Protein AF-G8BP93-F1 (afdb_monomer_lite)

Radius of gyration: 23.7 Å; chains: 1; bounding box: 58×31×72 Å

Secondary structure (DSSP, 8-state):
----------SEEEEE-----S-TT-----TT--SSS----SSS-SEEEEEHHHHHSTHHHHHHHHHHHHHHTTTHHHHHHHHHHHHHTT---SHHHHHHHHHHHHIIIIIHHHHHHHHHHHHHHHHHHHHHHHHHHHHHHHHT-HHHHHHHHHH-TTHHHHHHHHHHHHHHHHHHHHHHHHHHHHHHHHHHHHHHHHHHHHS-TT--HHHHHHHHHHTT-

Structure (mmCIF, N/CA/C/O backbone):
data_AF-G8BP93-F1
#
_entry.id   AF-G8BP93-F1
#
loop_
_atom_site.group_PDB
_atom_site.id
_atom_site.type_symbol
_atom_site.label_atom_id
_atom_site.label_alt_id
_atom_site.label_comp_id
_atom_site.label_asym_id
_atom_site.label_entity_id
_atom_site.label_seq_id
_atom_site.pdbx_PDB_ins_code
_atom_site.Cartn_x
_atom_site.Cartn_y
_atom_site.Cartn_z
_atom_site.occupancy
_atom_site.B_iso_or_equiv
_atom_site.auth_seq_id
_atom_site.auth_comp_id
_atom_site.auth_asym_id
_atom_site.auth_atom_id
_atom_site.pdbx_PDB_model_num
ATOM 1 N N . MET A 1 1 ? -30.038 -18.150 -10.128 1.00 33.00 1 MET A N 1
ATOM 2 C CA . MET A 1 1 ? -30.126 -17.453 -8.830 1.00 33.00 1 MET A CA 1
ATOM 3 C C . MET A 1 1 ? -29.340 -18.301 -7.847 1.00 33.00 1 MET A C 1
ATOM 5 O O . MET A 1 1 ? -29.822 -19.355 -7.465 1.00 33.00 1 MET A O 1
ATOM 9 N N . ALA A 1 2 ? -28.081 -17.949 -7.597 1.00 27.05 2 ALA A N 1
ATOM 10 C CA . ALA A 1 2 ? -27.227 -18.649 -6.645 1.00 27.05 2 ALA A CA 1
ATOM 11 C C . ALA A 1 2 ? -26.822 -17.622 -5.590 1.00 27.05 2 ALA A C 1
ATOM 13 O O . ALA A 1 2 ? -26.153 -16.636 -5.895 1.00 27.05 2 ALA A O 1
ATOM 14 N N . GLU A 1 3 ? -27.348 -17.812 -4.387 1.00 31.84 3 GLU A N 1
ATOM 15 C CA . GLU A 1 3 ? -27.052 -17.014 -3.208 1.00 31.84 3 GLU A CA 1
ATOM 16 C C . GLU A 1 3 ? -25.632 -17.348 -2.748 1.00 31.84 3 GLU A C 1
ATOM 18 O O . GLU A 1 3 ? -25.365 -18.441 -2.249 1.00 31.84 3 GLU A O 1
ATOM 23 N N . ASN A 1 4 ? -24.703 -16.410 -2.930 1.00 28.33 4 ASN A N 1
ATOM 24 C CA . ASN A 1 4 ? -23.391 -16.500 -2.306 1.00 28.33 4 ASN A CA 1
ATOM 25 C C . ASN A 1 4 ? -23.536 -16.146 -0.824 1.00 28.33 4 ASN A C 1
ATOM 27 O O . ASN A 1 4 ? -23.639 -14.976 -0.453 1.00 28.33 4 ASN A O 1
ATOM 31 N N . LYS A 1 5 ? -23.539 -17.185 0.017 1.00 29.28 5 LYS A N 1
ATOM 32 C CA . LYS A 1 5 ? -23.239 -17.075 1.445 1.00 29.28 5 LYS A CA 1
ATOM 33 C C . LYS A 1 5 ? -21.867 -16.423 1.601 1.00 29.28 5 LYS A C 1
ATOM 35 O O . LYS A 1 5 ? -20.861 -16.956 1.144 1.00 29.28 5 LYS A O 1
ATOM 40 N N . ILE A 1 6 ? -21.849 -15.267 2.249 1.00 31.84 6 ILE A N 1
ATOM 41 C CA . ILE A 1 6 ? -20.632 -14.617 2.724 1.00 31.84 6 ILE A CA 1
ATOM 42 C C . ILE A 1 6 ? -20.124 -15.475 3.888 1.00 31.84 6 ILE A C 1
ATOM 44 O O . ILE A 1 6 ? -20.692 -15.440 4.976 1.00 31.84 6 ILE A O 1
ATOM 48 N N . GLU A 1 7 ? -19.107 -16.302 3.640 1.00 30.50 7 GLU A N 1
ATOM 49 C CA . GLU A 1 7 ? -18.384 -17.000 4.704 1.00 30.50 7 GLU A CA 1
ATOM 50 C C . GLU A 1 7 ? -17.553 -15.990 5.501 1.00 30.50 7 GLU A C 1
ATOM 52 O O . GLU A 1 7 ? -16.526 -15.466 5.069 1.00 30.50 7 GLU A O 1
ATOM 57 N N . GLU A 1 8 ? -18.052 -15.715 6.696 1.00 39.75 8 GLU A N 1
ATOM 58 C CA . GLU A 1 8 ? -17.470 -14.897 7.746 1.00 39.75 8 GLU A CA 1
ATOM 59 C C . GLU A 1 8 ? -16.292 -15.649 8.404 1.00 39.75 8 GLU A C 1
ATOM 61 O O . GLU A 1 8 ? -16.417 -16.163 9.506 1.00 39.75 8 GLU A O 1
ATOM 66 N N . SER A 1 9 ? -15.154 -15.814 7.713 1.00 40.44 9 SER A N 1
ATOM 67 C CA . SER A 1 9 ? -13.955 -16.442 8.307 1.00 40.44 9 SER A CA 1
ATOM 68 C C . SER A 1 9 ? -12.696 -16.292 7.441 1.00 40.44 9 SER A C 1
ATOM 70 O O . SER A 1 9 ? -12.235 -17.241 6.814 1.00 40.44 9 SER A O 1
ATOM 72 N N . LYS A 1 10 ? -12.089 -15.102 7.428 1.00 54.44 10 LYS A N 1
ATOM 73 C CA . LYS A 1 10 ? -10.622 -14.972 7.346 1.00 54.44 10 LYS A CA 1
ATOM 74 C C . LYS A 1 10 ? -10.206 -13.778 8.199 1.00 54.44 10 LYS A C 1
ATOM 76 O O . LYS A 1 10 ? -10.170 -12.645 7.730 1.00 54.44 10 LYS A O 1
ATOM 81 N N . ASN A 1 11 ? -9.922 -14.040 9.474 1.00 76.38 11 ASN A N 1
ATOM 82 C CA . ASN A 1 11 ? -9.358 -13.053 10.409 1.00 76.38 11 ASN A CA 1
ATOM 83 C C . ASN A 1 11 ? -7.891 -12.713 10.104 1.00 76.38 11 ASN A C 1
ATOM 85 O O . ASN A 1 11 ? -7.275 -11.918 10.817 1.00 76.38 11 ASN A O 1
ATOM 89 N N . GLU A 1 12 ? -7.335 -13.321 9.057 1.00 87.56 12 GLU A N 1
ATOM 90 C CA . GLU A 1 12 ? -5.945 -13.186 8.675 1.00 87.56 12 GLU A CA 1
ATOM 91 C C . GLU A 1 12 ? -5.807 -13.078 7.153 1.00 87.56 12 GLU A C 1
ATOM 93 O O . GLU A 1 12 ? -6.559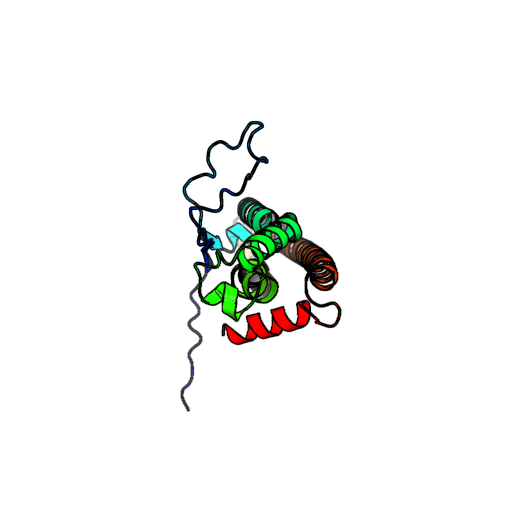 -13.703 6.399 1.00 87.56 12 GLU A O 1
ATOM 98 N N . MET A 1 13 ? -4.835 -12.291 6.697 1.00 88.19 13 MET A N 1
ATOM 99 C CA . MET A 1 13 ? -4.477 -12.158 5.284 1.00 88.19 13 MET A CA 1
ATOM 100 C C . MET A 1 13 ? -2.970 -12.305 5.127 1.00 88.19 13 MET A C 1
ATOM 102 O O . MET A 1 13 ? -2.221 -11.471 5.621 1.00 88.19 13 MET A O 1
ATOM 106 N N . THR A 1 14 ? -2.508 -13.329 4.417 1.00 86.31 14 THR A N 1
ATOM 107 C CA . THR A 1 14 ? -1.081 -13.483 4.112 1.00 86.31 14 THR A CA 1
ATOM 108 C C . THR A 1 14 ? -0.741 -12.772 2.813 1.00 86.31 14 THR A C 1
ATOM 110 O O . THR A 1 14 ? -1.354 -13.019 1.777 1.00 86.31 14 THR A O 1
ATOM 113 N N . LEU A 1 15 ? 0.243 -11.885 2.886 1.00 81.44 15 LEU A N 1
ATOM 114 C CA . LEU A 1 15 ? 0.851 -11.213 1.750 1.00 81.44 15 LEU A CA 1
ATOM 115 C C . LEU A 1 15 ? 2.188 -11.870 1.446 1.00 81.44 15 LEU A C 1
ATOM 117 O O . LEU A 1 15 ? 2.985 -12.051 2.361 1.00 81.44 15 LEU A O 1
ATOM 121 N N . ASP A 1 16 ? 2.437 -12.181 0.177 1.00 73.38 16 ASP A N 1
ATOM 122 C CA . ASP A 1 16 ? 3.706 -12.741 -0.284 1.00 73.38 16 ASP A CA 1
ATOM 123 C C . ASP A 1 16 ? 4.509 -11.700 -1.075 1.00 73.38 16 ASP A C 1
ATOM 125 O O . ASP A 1 16 ? 4.043 -11.103 -2.048 1.00 73.38 16 ASP A O 1
ATOM 129 N N . LEU A 1 17 ? 5.744 -11.508 -0.638 1.00 62.69 17 LEU A N 1
ATOM 130 C CA . LEU A 1 17 ? 6.836 -10.856 -1.327 1.00 62.69 17 LEU A CA 1
ATOM 131 C C . LEU A 1 17 ? 7.455 -11.848 -2.307 1.00 62.69 17 LEU A C 1
ATOM 133 O O . LEU A 1 17 ? 8.603 -12.271 -2.144 1.00 62.69 17 LEU A O 1
ATOM 137 N N . SER A 1 18 ? 6.727 -12.168 -3.374 1.00 53.50 18 SER A N 1
ATOM 138 C CA . SER A 1 18 ? 7.314 -12.886 -4.504 1.00 53.50 18 SER A CA 1
ATOM 139 C C . SER A 1 18 ? 8.238 -11.953 -5.302 1.00 53.50 18 SER A C 1
ATOM 141 O O . SER A 1 18 ? 8.023 -11.650 -6.474 1.00 53.50 18 SER A O 1
ATOM 143 N N . TRP A 1 19 ? 9.316 -11.481 -4.671 1.00 53.94 19 TRP A N 1
ATOM 144 C CA . TRP A 1 19 ? 10.471 -10.959 -5.385 1.00 53.94 19 TRP A CA 1
ATOM 145 C C . TRP A 1 19 ? 11.087 -12.139 -6.125 1.00 53.94 19 TRP A C 1
ATOM 147 O O . TRP A 1 19 ? 11.975 -12.823 -5.616 1.00 53.94 19 TRP A O 1
ATOM 157 N N . LYS A 1 20 ? 10.627 -12.412 -7.345 1.00 48.03 20 LYS A N 1
ATOM 158 C CA . LYS A 1 20 ? 11.455 -13.200 -8.248 1.00 48.03 20 LYS A CA 1
ATOM 159 C C . LYS A 1 20 ? 12.711 -12.368 -8.476 1.00 48.03 20 LYS A C 1
ATOM 161 O O . LYS A 1 20 ? 12.644 -11.281 -9.042 1.00 48.03 20 LYS A O 1
ATOM 166 N N . GLN A 1 21 ? 13.855 -12.840 -7.988 1.00 45.94 21 GLN A N 1
ATOM 167 C CA . GLN A 1 21 ? 15.141 -12.327 -8.440 1.00 45.94 21 GLN A CA 1
ATOM 168 C C . GLN A 1 21 ? 15.208 -12.632 -9.940 1.00 45.94 21 GLN A C 1
ATOM 170 O O . GLN A 1 21 ? 15.387 -13.775 -10.348 1.00 45.94 21 GLN A O 1
ATOM 175 N N . ILE A 1 22 ? 14.905 -11.619 -10.751 1.00 46.84 22 ILE A N 1
ATOM 176 C CA . ILE A 1 22 ? 14.532 -11.794 -12.160 1.00 46.84 22 ILE A CA 1
ATOM 177 C C . ILE A 1 22 ? 15.742 -12.056 -13.072 1.00 46.84 22 ILE A C 1
ATOM 179 O O . ILE A 1 22 ? 15.572 -12.503 -14.202 1.00 46.84 22 ILE A O 1
ATOM 183 N N . ASP A 1 23 ? 16.965 -11.901 -12.570 1.00 43.16 23 ASP A N 1
ATOM 184 C CA . ASP A 1 23 ? 18.151 -12.454 -13.219 1.00 43.16 23 ASP A CA 1
ATOM 185 C C . ASP A 1 23 ? 19.224 -12.742 -12.155 1.00 43.16 23 ASP A C 1
ATOM 187 O O . ASP A 1 23 ? 19.655 -11.809 -11.471 1.00 43.16 23 ASP A O 1
ATOM 191 N N . PRO A 1 24 ? 19.682 -13.995 -11.983 1.00 45.59 24 PRO A N 1
ATOM 192 C CA . PRO A 1 24 ? 20.799 -14.303 -11.089 1.00 45.59 24 PRO A CA 1
ATOM 193 C C . PRO A 1 24 ? 22.110 -13.606 -11.503 1.00 45.59 24 PRO A C 1
ATOM 195 O O . PRO A 1 24 ? 23.023 -13.506 -10.687 1.00 45.59 24 PRO A O 1
ATOM 198 N N . ASN A 1 25 ? 22.205 -13.084 -12.733 1.00 40.22 25 ASN A N 1
ATOM 199 C CA . ASN A 1 25 ? 23.349 -12.305 -13.217 1.00 40.22 25 ASN A CA 1
ATOM 200 C C . ASN A 1 25 ? 23.224 -10.795 -12.954 1.00 40.22 25 ASN A C 1
ATOM 202 O O . ASN A 1 25 ? 24.202 -10.062 -13.124 1.00 40.22 25 ASN A O 1
ATOM 206 N N . LEU A 1 26 ? 22.053 -10.308 -12.528 1.00 43.00 26 LEU A N 1
ATOM 207 C CA . LEU A 1 26 ? 21.898 -8.938 -12.047 1.00 43.00 26 LEU A CA 1
ATOM 208 C C . LEU A 1 26 ? 22.282 -8.898 -10.567 1.00 43.00 26 LEU A C 1
ATOM 210 O O . LEU A 1 26 ? 21.460 -9.088 -9.670 1.00 43.00 26 LEU A O 1
ATOM 214 N N . ILE A 1 27 ? 23.568 -8.649 -10.315 1.00 44.47 27 ILE A N 1
ATOM 215 C CA . ILE A 1 27 ? 24.064 -8.329 -8.976 1.00 44.47 27 ILE A CA 1
ATOM 216 C C . ILE A 1 27 ? 23.587 -6.915 -8.644 1.00 44.47 27 ILE A C 1
ATOM 218 O O . ILE A 1 27 ? 24.221 -5.919 -9.002 1.00 44.47 27 ILE A O 1
ATOM 222 N N . PHE A 1 28 ? 22.450 -6.823 -7.964 1.00 49.22 28 PHE A N 1
ATOM 223 C CA . PHE A 1 28 ? 22.014 -5.576 -7.355 1.00 49.22 28 PHE A CA 1
ATOM 224 C C . PHE A 1 28 ? 22.973 -5.260 -6.205 1.00 49.22 28 PHE A C 1
ATOM 226 O O . PHE A 1 28 ? 23.045 -5.993 -5.220 1.00 49.22 28 PHE A O 1
ATOM 233 N N . ARG A 1 29 ? 23.766 -4.192 -6.352 1.00 40.50 29 ARG A N 1
ATOM 234 C CA . ARG A 1 29 ? 24.573 -3.646 -5.255 1.00 40.50 29 ARG A CA 1
ATOM 235 C C . ARG A 1 29 ? 23.642 -2.969 -4.252 1.00 40.50 29 ARG A C 1
ATOM 237 O O . ARG A 1 29 ? 23.499 -1.749 -4.264 1.00 40.50 29 ARG A O 1
ATOM 244 N N . ASP A 1 30 ? 23.009 -3.760 -3.398 1.00 44.91 30 ASP A N 1
ATOM 245 C CA . ASP A 1 30 ? 22.301 -3.265 -2.219 1.00 44.91 30 ASP A CA 1
ATOM 246 C C . ASP A 1 30 ? 23.345 -2.864 -1.158 1.00 44.91 30 ASP A C 1
ATOM 248 O O . ASP A 1 30 ? 23.537 -3.534 -0.149 1.00 44.91 30 ASP A O 1
ATOM 252 N N . ASN A 1 31 ? 24.063 -1.760 -1.387 1.00 38.53 31 ASN A N 1
ATOM 253 C CA . ASN A 1 31 ? 25.119 -1.253 -0.494 1.00 38.53 31 ASN A CA 1
ATOM 254 C C . ASN A 1 31 ? 24.578 -0.614 0.808 1.00 38.53 31 ASN A C 1
ATOM 256 O O . ASN A 1 31 ? 25.257 0.200 1.428 1.00 38.53 31 ASN A O 1
ATOM 260 N N . TYR A 1 32 ? 23.349 -0.930 1.222 1.00 44.34 32 TYR A N 1
ATOM 261 C CA . TYR A 1 32 ? 22.679 -0.235 2.328 1.00 44.34 32 TYR A CA 1
ATOM 262 C C . TYR A 1 32 ? 22.705 -0.994 3.668 1.00 44.34 32 TYR A C 1
ATOM 264 O O . TYR A 1 32 ? 22.294 -0.442 4.683 1.00 44.34 32 TYR A O 1
ATOM 272 N N . TYR A 1 33 ? 23.229 -2.226 3.707 1.00 43.22 33 TYR A N 1
ATOM 273 C CA . TYR A 1 33 ? 23.278 -3.057 4.925 1.00 43.22 33 TYR A CA 1
ATOM 274 C C . TYR A 1 33 ? 24.667 -3.183 5.577 1.00 43.22 33 TYR A C 1
ATOM 276 O O . TYR A 1 33 ? 24.850 -4.013 6.463 1.00 43.22 33 TYR A O 1
ATOM 284 N N . GLU A 1 34 ? 25.660 -2.378 5.190 1.00 34.94 34 GLU A N 1
ATOM 285 C CA . GLU A 1 34 ? 27.022 -2.535 5.733 1.00 34.94 34 GLU A CA 1
ATOM 286 C C . GLU A 1 34 ? 27.263 -1.908 7.115 1.00 34.94 34 GLU A C 1
ATOM 288 O O . GLU A 1 34 ? 28.341 -2.087 7.671 1.00 34.94 34 GLU A O 1
ATOM 293 N N . ASN A 1 35 ? 26.274 -1.256 7.737 1.00 32.88 35 ASN A N 1
ATOM 294 C CA . ASN A 1 35 ? 26.453 -0.650 9.059 1.00 32.88 35 ASN A CA 1
ATOM 295 C C . ASN A 1 35 ? 25.389 -1.119 10.064 1.00 32.88 35 ASN A C 1
ATOM 297 O O . ASN A 1 35 ? 24.296 -0.574 10.109 1.00 32.88 35 ASN A O 1
ATOM 301 N N . ASN A 1 36 ? 25.791 -2.124 10.852 1.00 42.53 36 ASN A N 1
ATOM 302 C CA . ASN A 1 36 ? 25.410 -2.483 12.228 1.00 42.53 36 ASN A CA 1
ATOM 303 C C . ASN A 1 36 ? 23.912 -2.574 12.622 1.00 42.53 36 ASN A C 1
ATOM 305 O O . ASN A 1 36 ? 23.141 -1.633 12.500 1.00 42.53 36 ASN A O 1
ATOM 309 N N . ASP A 1 37 ? 23.578 -3.735 13.207 1.00 32.62 37 ASP A N 1
ATOM 310 C CA . ASP A 1 37 ? 22.366 -4.115 13.969 1.00 32.62 37 ASP A CA 1
ATOM 311 C C . ASP A 1 37 ? 21.183 -4.797 13.260 1.00 32.62 37 ASP A C 1
ATOM 313 O O . ASP A 1 37 ? 20.208 -5.155 13.918 1.00 32.62 37 ASP A O 1
ATOM 317 N N . ILE A 1 38 ? 21.285 -5.143 11.973 1.00 35.31 38 ILE A N 1
ATOM 318 C CA . ILE A 1 38 ? 20.306 -6.036 11.321 1.00 35.31 38 ILE A CA 1
ATOM 319 C C . ILE A 1 38 ? 21.040 -7.116 10.518 1.00 35.31 38 ILE A C 1
ATOM 321 O O . ILE A 1 38 ? 21.151 -7.051 9.297 1.00 35.31 38 ILE A O 1
ATOM 325 N N . LYS A 1 39 ? 21.583 -8.120 11.215 1.00 33.19 39 LYS A N 1
ATOM 326 C CA . LYS A 1 39 ? 22.255 -9.278 10.594 1.00 33.19 39 LYS A CA 1
ATOM 327 C C . LYS A 1 39 ? 21.326 -10.448 10.249 1.00 33.19 39 LYS A C 1
ATOM 329 O O . LYS A 1 39 ? 21.831 -11.485 9.842 1.00 33.19 39 LYS A O 1
ATOM 334 N N . ASP A 1 40 ? 20.005 -10.285 10.346 1.00 34.78 40 ASP A N 1
ATOM 335 C CA . ASP A 1 40 ? 19.075 -11.420 10.218 1.00 34.78 40 ASP A CA 1
ATOM 336 C C . ASP A 1 40 ? 17.793 -11.123 9.412 1.00 34.78 40 ASP A C 1
ATOM 338 O O . ASP A 1 40 ? 16.706 -11.593 9.727 1.00 34.78 40 ASP A O 1
ATOM 342 N N . ILE A 1 41 ? 17.898 -10.338 8.331 1.00 40.50 41 ILE A N 1
ATOM 343 C CA . ILE A 1 41 ? 16.820 -10.217 7.319 1.00 40.50 41 ILE A CA 1
ATOM 344 C C . ILE A 1 41 ? 17.338 -10.662 5.940 1.00 40.50 41 ILE A C 1
ATOM 346 O O . ILE A 1 41 ? 17.040 -10.073 4.905 1.00 40.50 41 ILE A O 1
ATOM 350 N N . SER A 1 42 ? 18.166 -11.706 5.915 1.00 38.34 42 SER A N 1
ATOM 351 C CA . SER A 1 42 ? 18.669 -12.329 4.681 1.00 38.34 42 SER A CA 1
ATOM 352 C C . SER A 1 42 ? 18.015 -13.684 4.370 1.00 38.34 42 SER A C 1
ATOM 354 O O . SER A 1 42 ? 18.424 -14.334 3.413 1.00 38.34 42 SER A O 1
ATOM 356 N N . GLY A 1 43 ? 16.988 -14.106 5.125 1.00 38.44 43 GLY A N 1
ATOM 357 C CA . GLY A 1 43 ? 16.482 -15.485 5.059 1.00 38.44 43 GLY A CA 1
ATOM 358 C C . GLY A 1 43 ? 14.975 -15.701 4.888 1.00 38.44 43 GLY A C 1
ATOM 359 O O . GLY A 1 43 ? 14.595 -16.422 3.974 1.00 38.44 43 GLY A O 1
ATOM 360 N N . HIS A 1 44 ? 14.101 -15.175 5.761 1.00 38.56 44 HIS A N 1
ATOM 361 C CA . HIS A 1 44 ? 12.877 -15.951 6.055 1.00 38.56 44 HIS A CA 1
ATOM 362 C C . HIS A 1 44 ? 11.544 -15.238 6.317 1.00 38.56 44 HIS A C 1
ATOM 364 O O . HIS A 1 44 ? 10.626 -15.893 6.792 1.00 38.56 44 HIS A O 1
ATOM 370 N N . GLU A 1 45 ? 11.334 -13.986 5.913 1.00 48.09 45 GLU A N 1
ATOM 371 C CA . GLU A 1 45 ? 9.958 -13.452 5.867 1.00 48.09 45 GLU A CA 1
ATOM 372 C C . GLU A 1 45 ? 9.663 -12.801 4.516 1.00 48.09 45 GLU A C 1
ATOM 374 O O . GLU A 1 45 ? 9.418 -11.605 4.391 1.00 48.09 45 GLU A O 1
ATOM 379 N N . GLN A 1 46 ? 9.655 -13.637 3.471 1.00 67.12 46 GLN A N 1
ATOM 380 C CA . GLN A 1 46 ? 8.998 -13.294 2.207 1.00 67.12 46 GLN A CA 1
ATOM 381 C C . GLN A 1 46 ? 7.478 -13.183 2.381 1.00 67.12 46 GLN A C 1
ATOM 383 O O . GLN A 1 46 ? 6.793 -12.851 1.434 1.00 67.12 46 GLN A O 1
ATOM 388 N N . GLN A 1 47 ? 6.915 -13.448 3.561 1.00 75.56 47 GLN A N 1
ATOM 389 C CA . GLN A 1 47 ? 5.476 -13.419 3.771 1.00 75.56 47 GLN A CA 1
ATOM 390 C C . GLN A 1 47 ? 5.118 -12.675 5.057 1.00 75.56 47 GLN A C 1
ATOM 392 O O . GLN A 1 47 ? 5.716 -12.901 6.105 1.00 75.56 47 GLN A O 1
ATOM 397 N N . LEU A 1 48 ? 4.114 -11.801 4.978 1.00 84.81 48 LEU A N 1
ATOM 398 C CA . LEU A 1 48 ? 3.514 -11.131 6.126 1.00 84.81 48 LEU A CA 1
ATOM 399 C C . LEU A 1 48 ? 2.066 -11.590 6.272 1.00 84.81 48 LEU A C 1
ATOM 401 O O . LEU A 1 48 ? 1.216 -11.231 5.463 1.00 84.81 48 LEU A O 1
ATOM 405 N N . THR A 1 49 ? 1.758 -12.307 7.349 1.00 90.25 49 THR A N 1
ATOM 406 C CA . THR A 1 49 ? 0.365 -12.528 7.757 1.00 90.25 49 THR A CA 1
ATOM 407 C C . THR A 1 49 ? -0.146 -11.312 8.517 1.00 90.25 49 THR A C 1
ATOM 409 O O . THR A 1 49 ? 0.420 -10.919 9.532 1.00 90.25 49 THR A O 1
ATOM 412 N N . LEU A 1 50 ? -1.200 -10.683 8.024 1.00 90.88 50 LEU A N 1
ATOM 413 C CA . LEU A 1 50 ? -1.887 -9.568 8.653 1.00 90.88 50 LEU A CA 1
ATOM 414 C C . LEU A 1 50 ? -3.003 -10.092 9.539 1.00 90.88 50 LEU A C 1
ATOM 416 O O . LEU A 1 50 ? -3.754 -10.968 9.132 1.00 90.88 50 LEU A O 1
ATOM 420 N N . THR A 1 51 ? -3.117 -9.518 10.729 1.00 94.62 51 THR A N 1
ATOM 421 C CA . THR A 1 51 ? -4.179 -9.788 11.702 1.00 94.62 51 THR A CA 1
ATOM 422 C C . THR A 1 51 ? -4.588 -8.466 12.342 1.00 94.62 51 THR A C 1
ATOM 424 O O . THR A 1 51 ? -3.832 -7.490 12.285 1.00 94.62 51 THR A O 1
ATOM 427 N N . ARG A 1 52 ? -5.747 -8.411 13.009 1.00 94.94 52 ARG A N 1
ATOM 428 C CA . ARG A 1 52 ? -6.152 -7.213 13.767 1.00 94.94 52 ARG A CA 1
ATOM 429 C C . ARG A 1 52 ? -5.081 -6.771 14.766 1.00 94.94 52 ARG A C 1
ATOM 431 O O . ARG A 1 52 ? -4.761 -5.587 14.835 1.00 94.94 52 ARG A O 1
ATOM 438 N N . ALA A 1 53 ? -4.486 -7.719 15.491 1.00 93.81 53 ALA A N 1
ATOM 439 C CA . ALA A 1 53 ? -3.431 -7.435 16.464 1.00 93.81 53 ALA A CA 1
ATOM 440 C C . ALA A 1 53 ? -2.223 -6.736 15.817 1.00 93.81 53 ALA A C 1
ATOM 442 O O . ALA A 1 53 ? -1.651 -5.816 16.399 1.00 93.81 53 ALA A O 1
ATOM 443 N N . ARG A 1 54 ? -1.878 -7.113 14.578 1.00 93.38 54 ARG A N 1
ATOM 444 C CA . ARG A 1 54 ? -0.816 -6.465 13.792 1.00 93.38 54 ARG A CA 1
ATOM 445 C C . ARG A 1 54 ? -1.219 -5.098 13.234 1.00 93.38 54 ARG A C 1
ATOM 447 O O . ARG A 1 54 ? -0.339 -4.314 12.914 1.00 93.38 54 ARG A O 1
ATOM 454 N N . CYS A 1 55 ? -2.507 -4.778 13.135 1.00 95.56 55 CYS A N 1
ATOM 455 C CA . CYS A 1 55 ? -2.953 -3.418 12.826 1.00 95.56 55 CYS A CA 1
ATOM 456 C C . CYS A 1 55 ? -2.886 -2.508 14.061 1.00 95.56 55 CYS A C 1
ATOM 458 O O . CYS A 1 55 ? -2.457 -1.363 13.944 1.00 95.56 55 CYS A O 1
ATOM 460 N N . VAL A 1 56 ? -3.263 -3.023 15.241 1.00 95.56 56 VAL A N 1
ATOM 461 C CA . VAL A 1 56 ? -3.182 -2.293 16.523 1.00 95.56 56 VAL A CA 1
ATOM 462 C C . VAL A 1 56 ? -1.727 -2.043 16.928 1.00 95.56 56 VAL A C 1
ATOM 464 O O . VAL A 1 56 ? -1.382 -0.931 17.320 1.00 95.56 56 VAL A O 1
ATOM 467 N N . ASN A 1 57 ? -0.854 -3.044 16.770 1.00 95.12 57 ASN A N 1
ATOM 468 C CA . ASN A 1 57 ? 0.595 -2.896 16.899 1.00 95.12 57 ASN A CA 1
ATOM 469 C C . ASN A 1 57 ? 1.274 -3.068 15.526 1.00 95.12 57 ASN A C 1
ATOM 471 O O . ASN A 1 57 ? 1.686 -4.177 15.169 1.00 95.12 57 ASN A O 1
ATOM 475 N N . PRO A 1 58 ? 1.433 -1.975 14.757 1.00 94.44 58 PRO A N 1
ATOM 476 C CA . PRO A 1 58 ? 1.885 -2.033 13.373 1.00 94.44 58 PRO A CA 1
ATOM 477 C C . PRO A 1 58 ? 3.403 -2.119 13.213 1.00 94.44 58 PRO A C 1
ATOM 479 O O . PRO A 1 58 ? 3.900 -1.865 12.122 1.00 94.44 58 PRO A O 1
ATOM 482 N N . THR A 1 59 ? 4.171 -2.464 14.250 1.00 91.94 59 THR A N 1
ATOM 483 C CA . THR A 1 59 ? 5.646 -2.485 14.181 1.00 91.94 59 THR A CA 1
ATOM 484 C C . THR A 1 59 ? 6.156 -3.365 13.035 1.00 91.94 59 THR A C 1
ATOM 486 O O . THR A 1 59 ? 6.934 -2.910 12.194 1.00 91.94 59 THR A O 1
ATOM 489 N N . LEU A 1 60 ? 5.655 -4.599 12.940 1.00 87.69 60 LEU A N 1
ATOM 490 C CA . LEU A 1 60 ? 6.045 -5.528 11.878 1.00 87.69 60 LEU A CA 1
ATOM 491 C C . LEU A 1 60 ? 5.500 -5.102 10.506 1.00 87.69 60 LEU A C 1
ATOM 493 O O . LEU A 1 60 ? 6.216 -5.171 9.510 1.00 87.69 60 LEU A O 1
ATOM 497 N N . VAL A 1 61 ? 4.264 -4.590 10.459 1.00 91.00 61 VAL A N 1
ATOM 498 C CA . VAL A 1 61 ? 3.654 -4.074 9.221 1.00 91.00 61 VAL A CA 1
ATOM 499 C C . VAL A 1 61 ? 4.454 -2.884 8.681 1.00 91.00 61 VAL A C 1
ATOM 501 O O . VAL A 1 61 ? 4.715 -2.808 7.486 1.00 91.00 61 VAL A O 1
ATOM 504 N N . ASN A 1 62 ? 4.910 -1.982 9.551 1.00 93.38 62 ASN A N 1
ATOM 505 C CA . ASN A 1 62 ? 5.761 -0.852 9.184 1.00 93.38 62 ASN A CA 1
ATOM 506 C C . ASN A 1 62 ? 7.100 -1.319 8.617 1.00 93.38 62 ASN A C 1
ATOM 508 O O . ASN A 1 62 ? 7.514 -0.817 7.576 1.00 93.38 62 ASN A O 1
ATOM 512 N N . SER A 1 63 ? 7.755 -2.282 9.273 1.00 88.25 63 SER A N 1
ATOM 513 C CA . SER A 1 63 ? 9.014 -2.854 8.781 1.00 88.25 63 SER A CA 1
ATOM 514 C C . SER A 1 63 ? 8.841 -3.434 7.374 1.00 88.25 63 SER A C 1
ATOM 516 O O . SER A 1 63 ? 9.570 -3.077 6.448 1.00 88.25 63 SER A O 1
ATOM 518 N N . PHE A 1 64 ? 7.785 -4.225 7.181 1.00 87.69 64 PHE A N 1
ATOM 519 C CA . PHE A 1 64 ? 7.430 -4.803 5.891 1.00 87.69 64 PHE A CA 1
ATOM 520 C C . PHE A 1 64 ? 7.171 -3.742 4.809 1.00 87.69 64 PHE A C 1
ATOM 522 O O . PHE A 1 64 ? 7.759 -3.797 3.728 1.00 87.69 64 PHE A O 1
ATOM 529 N N . LEU A 1 65 ? 6.335 -2.737 5.097 1.00 91.31 65 LEU A N 1
ATOM 530 C CA . LEU A 1 65 ? 6.042 -1.654 4.154 1.00 91.31 65 LEU A CA 1
ATOM 531 C C . LEU A 1 65 ? 7.293 -0.832 3.821 1.00 91.31 65 LEU A C 1
ATOM 533 O O . LEU A 1 65 ? 7.457 -0.419 2.676 1.00 91.31 65 LEU A O 1
ATOM 537 N N . ASN A 1 66 ? 8.182 -0.604 4.787 1.00 89.62 66 ASN A N 1
ATOM 538 C CA . ASN A 1 66 ? 9.430 0.121 4.560 1.00 89.62 66 ASN A CA 1
ATOM 539 C C . ASN A 1 66 ? 10.367 -0.649 3.627 1.00 89.62 66 ASN A C 1
ATOM 541 O O . ASN A 1 66 ? 10.892 -0.060 2.684 1.00 89.62 66 ASN A O 1
ATOM 545 N N . ILE A 1 67 ? 10.516 -1.962 3.828 1.00 85.81 67 ILE A N 1
ATOM 546 C CA . ILE A 1 67 ? 11.293 -2.822 2.926 1.00 85.81 67 ILE A CA 1
ATOM 547 C C . ILE A 1 67 ? 10.706 -2.779 1.514 1.00 85.81 67 ILE A C 1
ATOM 549 O O . ILE A 1 67 ? 11.452 -2.620 0.549 1.00 85.81 67 ILE A O 1
ATOM 553 N N . LEU A 1 68 ? 9.379 -2.875 1.390 1.00 87.88 68 LEU A N 1
ATOM 554 C CA . LEU A 1 68 ? 8.699 -2.782 0.101 1.00 87.88 68 LEU A CA 1
ATOM 555 C C . LEU A 1 68 ? 9.014 -1.472 -0.620 1.00 87.88 68 LEU A C 1
ATOM 557 O O . LEU A 1 68 ? 9.432 -1.500 -1.771 1.00 87.88 68 LEU A O 1
ATOM 561 N N . ARG A 1 69 ? 8.864 -0.336 0.065 1.00 91.62 69 ARG A N 1
ATOM 562 C CA . ARG A 1 69 ? 9.122 0.997 -0.503 1.00 91.62 69 ARG A CA 1
ATOM 563 C C . ARG A 1 69 ? 10.577 1.157 -0.930 1.00 91.62 69 ARG A C 1
ATOM 565 O O . ARG A 1 69 ? 10.835 1.594 -2.047 1.00 91.62 69 ARG A O 1
ATOM 572 N N . HIS A 1 70 ? 11.512 0.719 -0.093 1.00 86.88 70 HIS A N 1
ATOM 573 C CA . HIS A 1 70 ? 12.935 0.784 -0.412 1.00 86.88 70 HIS A CA 1
ATOM 574 C C . HIS A 1 70 ? 13.281 -0.067 -1.642 1.00 86.88 70 HIS A C 1
ATOM 576 O O . HIS A 1 70 ? 14.036 0.352 -2.517 1.00 86.88 70 HIS A O 1
ATOM 582 N N . LYS A 1 71 ? 12.716 -1.275 -1.739 1.00 84.31 71 LYS A N 1
ATOM 583 C CA . LYS A 1 71 ? 13.004 -2.204 -2.838 1.00 84.31 71 LYS A CA 1
ATOM 584 C C . LYS A 1 71 ? 12.205 -1.938 -4.116 1.00 84.31 71 LYS A C 1
ATOM 586 O O . LYS A 1 71 ? 12.542 -2.525 -5.139 1.00 84.31 71 LYS A O 1
ATOM 591 N N . SER A 1 72 ? 11.184 -1.076 -4.102 1.00 88.88 72 SER A N 1
ATOM 592 C CA . SER A 1 72 ? 10.434 -0.714 -5.316 1.00 88.88 72 SER A CA 1
ATOM 593 C C . SER A 1 72 ? 10.571 0.747 -5.729 1.00 88.88 72 SER A C 1
ATOM 595 O O . SER A 1 72 ? 10.825 1.013 -6.901 1.00 88.88 72 SER A O 1
ATOM 597 N N . ASP A 1 73 ? 10.388 1.693 -4.808 1.00 91.56 73 ASP A N 1
ATOM 598 C CA . ASP A 1 73 ? 10.212 3.116 -5.121 1.00 91.56 73 ASP A CA 1
ATOM 599 C C . ASP A 1 73 ? 11.547 3.881 -5.116 1.00 91.56 73 ASP A C 1
ATOM 601 O O . ASP A 1 73 ? 11.826 4.646 -6.043 1.00 91.56 73 ASP A O 1
ATOM 605 N N . ASP A 1 74 ? 12.426 3.612 -4.146 1.00 90.12 74 ASP A N 1
ATOM 606 C CA . ASP A 1 74 ? 13.717 4.314 -4.030 1.00 90.12 74 ASP A CA 1
ATOM 607 C C . ASP A 1 74 ? 14.680 3.955 -5.175 1.00 90.12 74 ASP A C 1
ATOM 609 O O . ASP A 1 74 ? 15.535 4.749 -5.580 1.00 90.12 74 ASP A O 1
ATOM 613 N N . ILE A 1 75 ? 14.499 2.771 -5.764 1.00 90.50 75 ILE A N 1
ATOM 614 C CA . ILE A 1 75 ? 15.374 2.230 -6.807 1.00 90.50 75 ILE A CA 1
ATOM 615 C C . ILE A 1 75 ? 14.808 2.352 -8.228 1.00 90.50 75 ILE A C 1
ATOM 617 O O . ILE A 1 75 ? 15.434 1.844 -9.161 1.00 90.50 75 ILE A O 1
ATOM 621 N N . ILE A 1 76 ? 13.677 3.047 -8.442 1.00 93.75 76 ILE A N 1
ATOM 622 C CA . ILE A 1 76 ? 13.025 3.169 -9.769 1.00 93.75 76 ILE A CA 1
ATOM 623 C C . ILE A 1 76 ? 14.031 3.591 -10.847 1.00 93.75 76 ILE A C 1
ATOM 625 O O . ILE A 1 76 ? 14.128 2.977 -11.909 1.00 93.75 76 ILE A O 1
ATOM 629 N N . ARG A 1 77 ? 14.817 4.643 -10.579 1.00 94.31 77 ARG A N 1
ATOM 630 C CA . ARG A 1 77 ? 15.786 5.178 -11.551 1.00 94.31 77 ARG A CA 1
ATO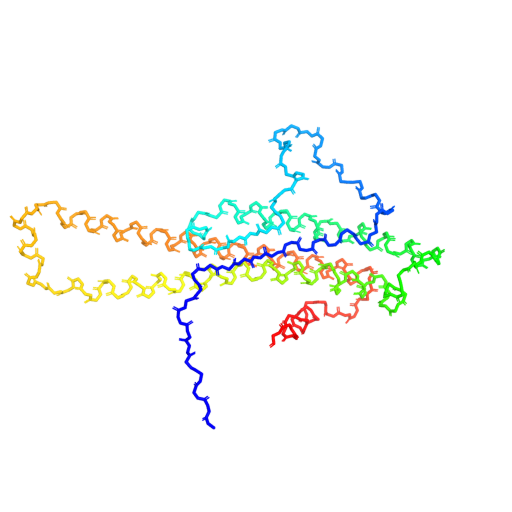M 631 C C . ARG A 1 77 ? 16.877 4.166 -11.885 1.00 94.31 77 ARG A C 1
ATOM 633 O O . ARG A 1 77 ? 17.240 4.033 -13.050 1.00 94.31 77 ARG A O 1
ATOM 640 N N . GLN A 1 78 ? 17.396 3.478 -10.871 1.00 91.00 78 GLN A N 1
ATOM 641 C CA . GLN A 1 78 ? 18.427 2.461 -11.046 1.00 91.00 78 GLN A CA 1
ATOM 642 C C . GLN A 1 78 ? 17.892 1.299 -11.886 1.00 91.00 78 GLN A C 1
ATOM 644 O O . GLN A 1 78 ? 18.494 0.962 -12.901 1.00 91.00 78 GLN A O 1
ATOM 649 N N . ARG A 1 79 ? 16.714 0.771 -11.531 1.00 89.38 79 ARG A N 1
ATOM 650 C CA . ARG A 1 79 ? 16.060 -0.336 -12.241 1.00 89.38 79 ARG A CA 1
ATOM 651 C C . ARG A 1 79 ? 15.810 -0.013 -13.709 1.00 89.38 79 ARG A C 1
ATOM 653 O O . ARG A 1 79 ? 16.185 -0.791 -14.580 1.00 89.38 79 ARG A O 1
ATOM 660 N N . LEU A 1 80 ? 15.257 1.164 -14.003 1.00 92.00 80 LEU A N 1
ATOM 661 C CA . LEU A 1 80 ? 15.019 1.591 -15.385 1.00 92.00 80 LEU A CA 1
ATOM 662 C C . LEU A 1 80 ? 16.318 1.713 -16.198 1.00 92.00 80 LEU A C 1
ATOM 664 O O . LEU A 1 80 ? 16.337 1.317 -17.363 1.00 92.00 80 LEU A O 1
ATOM 668 N N . ASN A 1 81 ? 17.400 2.217 -15.595 1.00 90.50 81 ASN A N 1
ATOM 669 C CA . ASN A 1 81 ? 18.708 2.296 -16.253 1.00 90.50 81 ASN A CA 1
ATOM 670 C C . ASN A 1 81 ? 19.308 0.905 -16.510 1.00 90.50 81 ASN A C 1
ATOM 672 O O . ASN A 1 81 ? 19.966 0.691 -17.528 1.00 90.50 81 ASN A O 1
ATOM 676 N N . ASP A 1 82 ? 19.110 -0.040 -15.596 1.00 87.62 82 ASP A N 1
ATOM 677 C CA . ASP A 1 82 ? 19.618 -1.400 -15.757 1.00 87.62 82 ASP A CA 1
ATOM 678 C C . ASP A 1 82 ? 18.859 -2.140 -16.866 1.00 87.62 82 ASP A C 1
ATOM 680 O O . ASP A 1 82 ? 19.489 -2.730 -17.747 1.00 87.62 82 ASP A O 1
ATOM 684 N N . TYR A 1 83 ? 17.533 -1.993 -16.937 1.00 87.00 83 TYR A N 1
ATOM 685 C CA . TYR A 1 83 ? 16.752 -2.516 -18.062 1.00 87.00 83 TYR A CA 1
ATOM 686 C C . TYR A 1 83 ? 17.100 -1.860 -19.393 1.00 87.00 83 TYR A C 1
ATOM 688 O O . TYR A 1 83 ? 17.143 -2.536 -20.419 1.00 87.00 83 TYR A O 1
ATOM 696 N N . GLU A 1 84 ? 17.403 -0.565 -19.398 1.00 88.00 84 GLU A N 1
ATOM 697 C CA . GLU A 1 84 ? 17.892 0.116 -20.594 1.00 88.00 84 GLU A CA 1
ATOM 698 C C . GLU A 1 84 ? 19.192 -0.500 -21.121 1.00 88.00 84 GLU A C 1
ATOM 700 O O . GLU A 1 84 ? 19.306 -0.751 -22.320 1.00 88.00 84 GLU A O 1
ATOM 705 N N . LYS A 1 85 ? 20.147 -0.832 -20.244 1.00 85.25 85 LYS A N 1
ATOM 706 C CA . LYS A 1 85 ? 21.380 -1.529 -20.650 1.00 85.25 85 LYS A CA 1
ATOM 707 C C . LYS A 1 85 ? 21.084 -2.910 -21.234 1.00 85.25 85 LYS A C 1
ATOM 709 O O . LYS A 1 85 ? 21.696 -3.289 -22.232 1.00 85.25 85 LYS A O 1
ATOM 714 N N . ILE A 1 86 ? 20.159 -3.664 -20.641 1.00 81.44 86 ILE A N 1
ATOM 715 C CA . ILE A 1 86 ? 19.787 -5.008 -21.115 1.00 81.44 86 ILE A CA 1
ATOM 716 C C . ILE A 1 86 ? 19.152 -4.940 -22.507 1.00 81.44 86 ILE A C 1
ATOM 718 O O . ILE A 1 86 ? 19.520 -5.713 -23.393 1.00 81.44 86 ILE A O 1
ATOM 722 N N . VAL A 1 87 ? 18.234 -3.992 -22.718 1.00 80.06 87 VAL A N 1
ATOM 723 C CA . VAL A 1 87 ? 17.593 -3.763 -24.020 1.00 80.06 87 VAL A CA 1
ATOM 724 C C . VAL A 1 87 ? 18.634 -3.331 -25.059 1.00 80.06 87 VAL A C 1
ATOM 726 O O . VAL A 1 87 ? 18.711 -3.930 -26.129 1.00 80.06 87 VAL A O 1
ATOM 729 N N . ASN A 1 88 ? 19.494 -2.363 -24.728 1.00 81.25 88 ASN A N 1
ATOM 730 C CA . ASN A 1 88 ? 20.471 -1.801 -25.667 1.00 81.25 88 ASN A CA 1
ATOM 731 C C . ASN A 1 88 ? 21.599 -2.770 -26.039 1.00 81.25 88 ASN A C 1
ATOM 733 O O . ASN A 1 88 ? 22.111 -2.723 -27.153 1.00 81.25 88 ASN A O 1
ATOM 737 N N . THR A 1 89 ? 22.008 -3.650 -25.124 1.00 79.62 89 THR A N 1
ATOM 738 C CA . THR A 1 89 ? 23.069 -4.635 -25.397 1.00 79.62 89 THR A CA 1
ATOM 739 C C . THR A 1 89 ? 22.573 -5.853 -26.175 1.00 79.62 89 THR A C 1
ATOM 741 O O . THR A 1 89 ? 23.366 -6.748 -26.457 1.00 79.62 89 THR A O 1
ATOM 744 N N . GLY A 1 90 ? 21.273 -5.932 -26.491 1.00 67.69 90 GLY A N 1
ATOM 745 C CA . GLY A 1 90 ? 20.668 -7.109 -27.119 1.00 67.69 90 GLY A CA 1
ATOM 746 C C . GLY A 1 90 ? 20.710 -8.360 -26.235 1.00 67.69 90 GLY A C 1
ATOM 747 O O . GLY A 1 90 ? 20.305 -9.434 -26.667 1.00 67.69 90 GLY A O 1
ATOM 748 N N . LYS A 1 91 ? 21.159 -8.230 -24.978 1.00 65.44 91 LYS A N 1
ATOM 749 C CA . LYS A 1 91 ? 21.231 -9.305 -23.983 1.00 65.44 91 LYS A CA 1
ATOM 750 C C . LYS A 1 91 ? 19.901 -9.511 -23.257 1.00 65.44 91 LYS A C 1
ATOM 752 O O . LYS A 1 91 ? 19.896 -10.037 -22.148 1.00 65.44 91 LYS A O 1
ATOM 757 N N . SER A 1 92 ? 18.773 -9.108 -23.849 1.00 61.56 92 SER A N 1
ATOM 758 C CA . SER A 1 92 ? 17.454 -9.512 -23.349 1.00 61.56 92 SER A CA 1
ATOM 759 C C . SER A 1 92 ? 17.293 -11.019 -23.550 1.00 61.56 92 SER A C 1
ATOM 761 O O . SER A 1 92 ? 16.703 -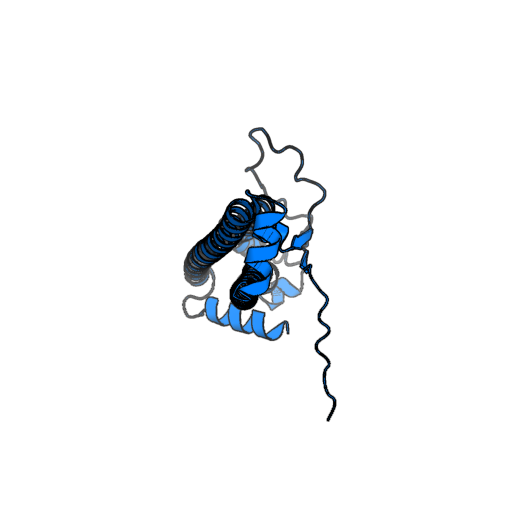11.470 -24.524 1.00 61.56 92 SER A O 1
ATOM 763 N N . GLY A 1 93 ? 17.848 -11.811 -22.631 1.00 56.44 93 GLY A N 1
ATOM 764 C CA . GLY A 1 93 ? 17.624 -13.255 -22.574 1.00 56.44 93 GLY A CA 1
ATOM 765 C C . GLY A 1 93 ? 16.165 -13.599 -22.258 1.00 56.44 93 GLY A C 1
ATOM 766 O O . GLY A 1 93 ? 15.724 -14.714 -22.523 1.00 56.44 93 GLY A O 1
ATOM 767 N N . SER A 1 94 ? 15.391 -12.637 -21.738 1.00 63.47 94 SER A N 1
ATOM 768 C CA . SER A 1 94 ? 13.954 -12.767 -21.527 1.00 63.47 94 SER A CA 1
ATOM 769 C C . SER A 1 94 ? 13.164 -12.143 -22.685 1.00 63.47 94 SER A C 1
ATOM 771 O O . SER A 1 94 ? 13.157 -10.930 -22.902 1.00 63.47 94 SER A O 1
ATOM 773 N N . SER A 1 95 ? 12.418 -12.993 -23.398 1.00 68.44 95 SER A N 1
ATOM 774 C CA . SER A 1 95 ? 11.463 -12.590 -24.447 1.00 68.44 95 SER A CA 1
ATOM 775 C C . SER A 1 95 ? 10.471 -11.519 -23.963 1.00 68.44 95 SER A C 1
ATOM 777 O O . SER A 1 95 ? 10.001 -10.690 -24.741 1.00 68.44 95 SER A O 1
ATOM 779 N N . GLU A 1 96 ? 10.182 -11.507 -22.663 1.00 72.88 96 GLU A N 1
ATOM 780 C CA . GLU A 1 96 ? 9.223 -10.601 -22.045 1.00 72.88 96 GLU A CA 1
ATOM 781 C C . GLU A 1 96 ? 9.741 -9.157 -21.920 1.00 72.88 96 GLU A C 1
ATOM 783 O O . GLU A 1 96 ? 8.986 -8.233 -22.222 1.00 72.88 96 GLU A O 1
ATOM 788 N N . ILE A 1 97 ? 11.027 -8.939 -21.585 1.00 77.19 97 ILE A N 1
ATOM 789 C CA . ILE A 1 97 ? 11.635 -7.590 -21.596 1.00 77.19 97 ILE A CA 1
ATOM 790 C C . ILE A 1 97 ? 11.659 -7.042 -23.025 1.00 77.19 97 ILE A C 1
ATOM 792 O O . ILE A 1 97 ? 11.345 -5.872 -23.241 1.00 77.19 97 ILE A O 1
ATOM 796 N N . SER A 1 98 ? 11.966 -7.882 -24.019 1.00 73.31 98 SER A N 1
ATOM 797 C CA . SER A 1 98 ? 11.942 -7.471 -25.428 1.00 73.31 98 SER A CA 1
ATOM 798 C C . SER A 1 98 ? 10.542 -7.087 -25.916 1.00 73.31 98 SER A C 1
ATOM 800 O O . SER A 1 98 ? 10.418 -6.190 -26.744 1.00 73.31 98 SER A O 1
ATOM 802 N N . LYS A 1 99 ? 9.488 -7.735 -25.400 1.00 74.62 99 LYS A N 1
ATOM 803 C CA . LYS A 1 99 ? 8.092 -7.461 -25.775 1.00 74.62 99 LYS A CA 1
ATOM 804 C C . LYS A 1 99 ? 7.524 -6.213 -25.092 1.00 74.62 99 LYS A C 1
ATOM 806 O O . LYS A 1 99 ? 6.842 -5.428 -25.742 1.00 74.62 99 LYS A O 1
ATOM 811 N N . LEU A 1 100 ? 7.765 -6.053 -23.791 1.00 81.00 100 LEU A N 1
ATOM 812 C CA . LEU A 1 100 ? 7.199 -4.961 -22.985 1.00 81.00 100 LEU A CA 1
ATOM 813 C C . LEU A 1 100 ? 8.065 -3.691 -22.997 1.00 81.00 100 LEU A C 1
ATOM 815 O O . LEU A 1 100 ? 7.598 -2.606 -22.642 1.00 81.00 100 LEU A O 1
ATOM 819 N N . GLY A 1 101 ? 9.338 -3.819 -23.376 1.00 85.12 101 GLY A N 1
ATOM 820 C CA . GLY A 1 101 ? 10.344 -2.776 -23.211 1.00 85.12 101 GLY A CA 1
ATOM 821 C C . GLY A 1 101 ? 10.690 -2.520 -21.738 1.00 85.12 101 GLY A C 1
ATOM 822 O O . GLY A 1 101 ? 10.055 -3.043 -20.821 1.00 85.12 101 GLY A O 1
ATOM 823 N N . LYS A 1 102 ? 11.696 -1.666 -21.493 1.00 89.31 102 LYS A N 1
ATOM 824 C CA . LYS A 1 102 ? 12.210 -1.387 -20.135 1.00 89.31 102 LYS A CA 1
ATOM 825 C C . LYS A 1 102 ? 11.128 -0.914 -19.154 1.00 89.31 102 LYS A C 1
ATOM 827 O O . LYS A 1 102 ? 11.103 -1.334 -18.003 1.00 89.31 102 LYS A O 1
ATOM 832 N N . CYS A 1 103 ? 10.222 -0.056 -19.620 1.00 92.88 103 CYS A N 1
ATOM 833 C CA . CYS A 1 103 ? 9.203 0.561 -18.778 1.00 92.88 103 CYS A CA 1
ATOM 834 C C . CYS A 1 103 ? 8.002 -0.352 -18.550 1.00 92.88 103 CYS A C 1
ATOM 836 O O . CYS A 1 103 ? 7.585 -0.504 -17.409 1.00 92.88 103 CYS A O 1
ATOM 838 N N . GLY A 1 104 ? 7.468 -0.985 -19.601 1.00 91.62 104 GLY A N 1
ATOM 839 C CA . GLY A 1 104 ? 6.360 -1.930 -19.447 1.00 91.62 104 GLY A CA 1
ATOM 840 C C . GLY A 1 104 ? 6.750 -3.091 -18.537 1.00 91.62 104 GLY A C 1
ATOM 841 O O . GLY A 1 104 ? 6.011 -3.423 -17.614 1.00 91.62 104 GLY A O 1
ATOM 842 N N . TYR A 1 105 ? 7.965 -3.618 -18.718 1.00 89.81 105 TYR A N 1
ATOM 843 C CA . TYR A 1 105 ? 8.483 -4.687 -17.876 1.00 89.81 105 TYR A CA 1
ATOM 844 C C . TYR A 1 105 ? 8.578 -4.274 -16.404 1.00 89.81 105 TYR A C 1
ATOM 846 O O . TYR A 1 105 ? 7.997 -4.932 -15.544 1.00 89.81 105 TYR A O 1
ATOM 854 N N . PHE A 1 106 ? 9.252 -3.156 -16.114 1.00 91.44 106 PHE A N 1
ATOM 855 C CA . PHE A 1 106 ? 9.396 -2.661 -14.744 1.00 91.44 106 PHE A CA 1
ATOM 856 C C . PHE A 1 106 ? 8.037 -2.414 -14.068 1.00 91.44 106 PHE A C 1
ATOM 858 O O . PHE A 1 106 ? 7.842 -2.767 -12.906 1.00 91.44 106 PHE A O 1
ATOM 865 N N . LEU A 1 107 ? 7.076 -1.837 -14.792 1.00 93.75 107 LEU A N 1
ATOM 866 C CA . LEU A 1 107 ? 5.753 -1.537 -14.249 1.00 93.75 107 LEU A CA 1
ATOM 867 C C . LEU A 1 107 ? 4.960 -2.804 -13.926 1.00 93.75 107 LEU A C 1
ATOM 869 O O . LEU A 1 107 ? 4.484 -2.953 -12.803 1.00 93.75 107 LEU A O 1
ATOM 873 N N . GLU A 1 108 ? 4.831 -3.713 -14.891 1.00 89.81 108 GLU A N 1
ATOM 874 C CA . GLU A 1 108 ? 3.983 -4.901 -14.759 1.00 89.81 108 GLU A CA 1
ATOM 875 C C . GLU A 1 108 ? 4.582 -5.964 -13.839 1.00 89.81 108 GLU A C 1
ATOM 877 O O . GLU A 1 108 ? 3.837 -6.707 -13.200 1.00 89.81 108 GLU A O 1
ATOM 882 N N . LYS A 1 109 ? 5.915 -6.067 -13.784 1.00 87.00 109 LYS A N 1
ATOM 883 C CA . LYS A 1 109 ? 6.601 -7.146 -13.061 1.00 87.00 109 LYS A CA 1
ATOM 884 C C . LYS A 1 109 ? 7.134 -6.741 -11.699 1.00 87.00 109 LYS A C 1
ATOM 886 O O . LYS A 1 109 ? 7.302 -7.615 -10.856 1.00 87.00 109 LYS A O 1
ATOM 891 N N . GLU A 1 110 ? 7.379 -5.454 -11.469 1.00 88.31 110 GLU A N 1
ATOM 892 C CA . GLU A 1 110 ? 7.952 -4.980 -10.208 1.00 88.31 110 GLU A CA 1
ATOM 893 C C . GLU A 1 110 ? 7.077 -3.920 -9.548 1.00 88.31 110 GLU A C 1
ATOM 895 O O . GLU A 1 110 ? 6.551 -4.157 -8.461 1.00 88.31 110 GLU A O 1
ATOM 900 N N . LEU A 1 111 ? 6.896 -2.754 -10.169 1.00 93.06 111 LEU A N 1
ATOM 901 C CA . LEU A 1 111 ? 6.331 -1.605 -9.461 1.00 93.06 111 LEU A CA 1
ATOM 902 C C . LEU A 1 111 ? 4.863 -1.818 -9.067 1.00 93.06 111 LEU A C 1
ATOM 904 O O . LEU A 1 111 ? 4.512 -1.657 -7.897 1.00 93.06 111 LEU A O 1
ATOM 908 N N . TYR A 1 112 ? 4.003 -2.194 -10.017 1.00 94.56 112 TYR A N 1
ATOM 909 C CA . TYR A 1 112 ? 2.569 -2.329 -9.756 1.00 94.56 112 TYR A CA 1
ATOM 910 C C . TYR A 1 112 ? 2.219 -3.483 -8.812 1.00 94.56 112 TYR A C 1
ATOM 912 O O . TYR A 1 112 ? 1.424 -3.242 -7.900 1.00 94.56 112 TYR A O 1
ATOM 920 N N . PRO A 1 113 ? 2.826 -4.681 -8.924 1.00 91.62 113 PRO A N 1
ATOM 921 C CA . PRO A 1 113 ? 2.649 -5.720 -7.914 1.00 91.62 113 PRO A CA 1
ATOM 922 C C . PRO A 1 113 ? 3.023 -5.248 -6.501 1.00 91.62 113 PRO A C 1
ATOM 924 O O . PRO A 1 113 ? 2.264 -5.460 -5.558 1.00 91.62 113 PRO A O 1
ATOM 927 N N . ASN A 1 114 ? 4.143 -4.532 -6.342 1.00 91.31 114 ASN A N 1
ATOM 928 C CA . ASN A 1 114 ? 4.563 -4.019 -5.034 1.00 91.31 114 ASN A CA 1
ATOM 929 C C . ASN A 1 114 ? 3.597 -2.967 -4.473 1.00 91.31 114 ASN A C 1
ATOM 931 O O . ASN A 1 114 ? 3.254 -2.999 -3.290 1.00 91.31 114 ASN A O 1
ATOM 935 N N . TRP A 1 115 ? 3.122 -2.049 -5.315 1.00 94.75 115 TRP A N 1
ATOM 936 C CA . TRP A 1 115 ? 2.102 -1.072 -4.927 1.00 94.75 115 TRP A CA 1
ATOM 937 C C . TRP A 1 115 ? 0.796 -1.739 -4.500 1.00 94.75 115 TRP A C 1
ATOM 939 O O . TRP A 1 115 ? 0.149 -1.277 -3.558 1.00 94.75 115 TRP A O 1
ATOM 949 N N . GLU A 1 116 ? 0.416 -2.818 -5.177 1.00 93.12 116 GLU A N 1
ATOM 950 C CA . GLU A 1 116 ? -0.787 -3.582 -4.874 1.00 93.12 116 GLU A CA 1
ATOM 951 C C . GLU A 1 116 ? -0.678 -4.292 -3.520 1.00 93.12 116 GLU A C 1
ATOM 953 O O . GLU A 1 116 ? -1.568 -4.143 -2.686 1.00 93.12 116 GLU A O 1
ATOM 958 N N . VAL A 1 117 ? 0.448 -4.951 -3.232 1.00 91.94 117 VAL A N 1
ATOM 959 C CA . VAL A 1 117 ? 0.695 -5.580 -1.921 1.00 91.94 117 VAL A CA 1
ATOM 960 C C . VAL A 1 117 ? 0.603 -4.554 -0.784 1.00 91.94 117 VAL A C 1
ATOM 962 O O . VAL A 1 117 ? -0.067 -4.791 0.225 1.00 91.94 117 VAL A O 1
ATOM 965 N N . ARG A 1 118 ? 1.211 -3.369 -0.946 1.00 94.12 118 ARG A N 1
ATOM 966 C CA . ARG A 1 118 ? 1.101 -2.294 0.059 1.00 94.12 118 ARG A CA 1
ATOM 967 C C . ARG A 1 118 ? -0.331 -1.792 0.217 1.00 94.12 118 ARG A C 1
ATOM 969 O O . ARG A 1 118 ? -0.780 -1.566 1.342 1.00 94.12 118 ARG A O 1
ATOM 976 N N . ARG A 1 119 ? -1.060 -1.632 -0.893 1.00 95.50 119 ARG A N 1
ATOM 977 C CA . ARG A 1 119 ? -2.472 -1.226 -0.888 1.00 95.50 119 ARG A CA 1
ATOM 978 C C . ARG A 1 119 ? -3.321 -2.227 -0.108 1.00 95.50 119 ARG A C 1
ATOM 980 O O . ARG A 1 119 ? -4.097 -1.804 0.745 1.00 95.50 119 ARG A O 1
ATOM 987 N N . GLN A 1 120 ? -3.141 -3.520 -0.361 1.00 94.44 120 GLN A N 1
ATOM 988 C CA . GLN A 1 120 ? -3.849 -4.599 0.325 1.00 94.44 120 GLN A CA 1
ATOM 989 C C . GLN A 1 120 ? -3.579 -4.597 1.831 1.00 94.44 120 GLN A C 1
ATOM 991 O O . GLN A 1 120 ? -4.523 -4.698 2.611 1.00 94.44 120 GLN A O 1
ATOM 996 N N . ALA A 1 121 ? -2.328 -4.380 2.254 1.00 94.31 121 ALA A N 1
ATOM 997 C CA . ALA A 1 121 ? -1.995 -4.291 3.675 1.00 94.31 121 ALA A CA 1
ATOM 998 C C . ALA A 1 121 ? -2.732 -3.151 4.390 1.00 94.31 121 ALA A C 1
ATOM 1000 O O . ALA A 1 121 ? -3.327 -3.339 5.453 1.00 94.31 121 ALA A O 1
ATOM 1001 N N . ILE A 1 122 ? -2.723 -1.962 3.783 1.00 97.19 122 ILE A N 1
ATOM 1002 C CA . ILE A 1 122 ? -3.394 -0.781 4.337 1.00 97.19 122 ILE A CA 1
ATOM 1003 C C . ILE A 1 122 ? -4.915 -0.985 4.336 1.00 97.19 122 ILE A C 1
ATOM 1005 O O . ILE A 1 122 ? -5.576 -0.647 5.317 1.00 97.19 122 ILE A O 1
ATOM 1009 N N . GLN A 1 123 ? -5.466 -1.565 3.266 1.00 96.69 123 GLN A N 1
ATOM 1010 C CA . GLN A 1 123 ? -6.898 -1.834 3.142 1.00 96.69 123 GLN A CA 1
ATOM 1011 C C . GLN A 1 123 ? -7.379 -2.887 4.147 1.00 96.69 123 GLN A C 1
ATOM 1013 O O . GLN A 1 123 ? -8.466 -2.743 4.703 1.00 96.69 123 GLN A O 1
ATOM 1018 N N . PHE A 1 124 ? -6.580 -3.918 4.427 1.00 96.62 124 PHE A N 1
ATOM 1019 C CA . PHE A 1 124 ? -6.896 -4.899 5.462 1.00 96.62 124 PHE A CA 1
ATOM 1020 C C . PHE A 1 124 ? -7.073 -4.218 6.826 1.00 96.62 124 PHE A C 1
ATOM 1022 O O . PHE A 1 124 ? -8.105 -4.392 7.473 1.00 96.62 124 PHE A O 1
ATOM 1029 N N . CYS A 1 125 ? -6.118 -3.377 7.233 1.00 97.31 125 CYS A N 1
ATOM 1030 C CA . CYS A 1 125 ? -6.227 -2.654 8.500 1.00 97.31 125 CYS A CA 1
ATOM 1031 C C . CYS A 1 125 ? -7.359 -1.620 8.508 1.00 97.31 125 CYS A C 1
ATOM 1033 O O . CYS A 1 125 ? -7.978 -1.406 9.548 1.00 97.31 125 CYS A O 1
ATOM 1035 N N . GLU A 1 126 ? -7.677 -1.012 7.363 1.00 98.25 126 GLU A N 1
ATOM 1036 C CA . GLU A 1 126 ? -8.863 -0.164 7.225 1.00 98.25 126 GLU A CA 1
ATOM 1037 C C . GLU A 1 126 ? -10.154 -0.945 7.480 1.00 98.25 126 GLU A C 1
ATOM 1039 O O . GLU A 1 126 ? -10.968 -0.520 8.302 1.00 98.25 126 GLU A O 1
ATOM 1044 N N . ASN A 1 127 ? -10.302 -2.123 6.876 1.00 97.19 127 ASN A N 1
ATOM 1045 C CA . ASN A 1 127 ? -11.455 -2.988 7.104 1.00 97.19 127 ASN A CA 1
ATOM 1046 C C . ASN A 1 127 ? -11.559 -3.431 8.572 1.00 97.19 127 ASN A C 1
ATOM 1048 O O . ASN A 1 127 ? -12.652 -3.411 9.140 1.00 97.19 127 ASN A O 1
ATOM 1052 N N . GLU A 1 128 ? -10.440 -3.782 9.211 1.00 97.12 128 GLU A N 1
ATOM 1053 C CA . GLU A 1 128 ? -10.421 -4.111 10.642 1.00 97.12 128 GLU A CA 1
ATOM 1054 C C . GLU A 1 128 ? -10.801 -2.914 11.519 1.00 97.12 128 GLU A C 1
ATOM 1056 O O . GLU A 1 128 ? -11.565 -3.082 12.467 1.00 97.12 128 GLU A O 1
ATOM 1061 N N . SER A 1 129 ? -10.370 -1.696 11.177 1.00 97.25 129 SER A N 1
ATOM 1062 C CA . SER A 1 129 ? -10.765 -0.491 11.920 1.00 97.25 129 SER A CA 1
ATOM 1063 C C . SER A 1 129 ? -12.276 -0.232 11.857 1.00 97.25 129 SER A C 1
ATOM 1065 O O . SER A 1 129 ? -12.879 0.145 12.859 1.00 97.25 129 SER A O 1
ATOM 1067 N N . ILE A 1 130 ? -12.909 -0.515 10.713 1.00 97.31 130 ILE A N 1
ATOM 1068 C CA . ILE A 1 130 ? -14.365 -0.402 10.543 1.00 97.31 130 ILE A CA 1
ATOM 1069 C C . ILE A 1 130 ? -15.089 -1.457 11.392 1.00 97.31 130 ILE A C 1
ATOM 1071 O O . ILE A 1 130 ? -16.133 -1.170 11.977 1.00 97.31 130 ILE A O 1
ATOM 1075 N N . LYS A 1 131 ? -14.553 -2.683 11.485 1.00 95.94 131 LYS A N 1
ATOM 1076 C CA . LYS A 1 131 ? -15.110 -3.722 12.368 1.00 95.94 131 LYS A CA 1
ATOM 1077 C C . LYS A 1 131 ? -14.991 -3.324 13.841 1.00 95.94 131 LYS A C 1
ATOM 1079 O O . LYS A 1 131 ? -15.982 -3.408 14.559 1.00 95.94 131 LYS A O 1
ATOM 1084 N N . MET A 1 132 ? -13.825 -2.832 14.265 1.00 94.62 132 MET A N 1
ATOM 1085 C CA . MET A 1 132 ? -13.598 -2.339 15.630 1.00 94.62 132 MET A CA 1
ATOM 1086 C C . MET A 1 132 ? -14.568 -1.210 16.005 1.00 94.62 132 MET A C 1
ATOM 1088 O O . MET A 1 132 ? -15.103 -1.200 17.110 1.00 94.62 132 MET A O 1
ATOM 1092 N N . GLU A 1 133 ? -14.833 -0.283 15.082 1.00 95.06 133 GLU A N 1
ATOM 1093 C CA . GLU A 1 133 ? -15.806 0.797 15.281 1.00 95.06 133 GLU A CA 1
ATOM 1094 C C . GLU A 1 133 ? -17.227 0.258 15.495 1.00 95.06 133 GLU A C 1
ATOM 1096 O O . GLU A 1 133 ? -17.866 0.593 16.491 1.00 95.06 133 GLU A O 1
ATOM 1101 N N . LYS A 1 134 ? -17.685 -0.669 14.645 1.00 94.31 134 LYS A N 1
ATOM 1102 C CA . LYS A 1 134 ? -18.997 -1.324 14.811 1.00 94.31 134 LYS A CA 1
ATOM 1103 C C . LYS A 1 134 ? -19.109 -2.103 16.124 1.00 94.31 134 LYS A C 1
ATOM 1105 O O . LYS A 1 134 ? -20.166 -2.109 16.751 1.00 94.31 134 LYS A O 1
ATOM 1110 N N . GLU A 1 135 ? -18.040 -2.779 16.542 1.00 91.75 135 GLU A N 1
ATOM 1111 C CA . GLU A 1 135 ? -18.001 -3.503 17.816 1.00 91.75 135 GLU A CA 1
ATOM 1112 C C . GLU A 1 135 ? -18.148 -2.556 19.012 1.00 91.75 135 GLU A C 1
ATOM 1114 O O . GLU A 1 135 ? -18.859 -2.890 19.958 1.00 91.75 135 GLU A O 1
ATOM 1119 N N . LEU A 1 136 ? -17.521 -1.376 18.965 1.00 90.31 136 LEU A N 1
ATOM 1120 C CA . LEU A 1 136 ? -17.648 -0.355 20.007 1.00 90.31 136 LEU A CA 1
ATOM 1121 C C . LEU A 1 136 ? -19.052 0.247 20.060 1.00 90.31 136 LEU A C 1
ATOM 1123 O O . LEU A 1 136 ? -19.639 0.318 21.138 1.00 90.31 136 LEU A O 1
ATOM 1127 N N . GLU A 1 137 ? -19.632 0.588 18.908 1.00 89.12 137 GLU A N 1
ATOM 1128 C CA . GLU A 1 137 ? -21.009 1.090 18.834 1.00 89.12 137 GLU A CA 1
ATOM 1129 C C . GLU A 1 137 ? -22.023 0.086 19.403 1.00 89.12 137 GLU A C 1
ATOM 1131 O O . GLU A 1 137 ? -22.972 0.464 20.095 1.00 89.12 137 GLU A O 1
ATOM 1136 N N . ASN A 1 138 ? -21.828 -1.208 19.133 1.00 86.50 138 ASN A N 1
ATOM 1137 C CA . ASN A 1 138 ? -22.683 -2.268 19.663 1.00 86.50 138 ASN A CA 1
ATOM 1138 C C . ASN A 1 138 ? -22.472 -2.493 21.168 1.00 86.50 138 ASN A C 1
ATOM 1140 O O . ASN A 1 138 ? -23.443 -2.757 21.879 1.00 86.50 138 ASN A O 1
ATOM 1144 N N . SER A 1 139 ? -21.237 -2.377 21.673 1.00 79.25 139 SER A N 1
ATOM 1145 C CA . SER A 1 139 ? -20.958 -2.438 23.115 1.00 79.25 139 SER A CA 1
ATOM 1146 C C . SER A 1 139 ? -21.673 -1.314 23.872 1.00 79.25 139 SER A C 1
ATOM 1148 O O . SER A 1 139 ? -22.342 -1.599 24.864 1.00 79.25 139 SER A O 1
ATOM 1150 N N . SER A 1 140 ? -21.630 -0.077 23.365 1.00 74.38 140 SER A N 1
ATOM 1151 C CA . SER A 1 140 ? -22.293 1.072 24.000 1.00 74.38 140 SER A CA 1
ATOM 1152 C C . SER A 1 140 ? -23.824 0.971 24.010 1.00 74.38 140 SER A C 1
ATOM 1154 O O . SER A 1 140 ? -24.459 1.416 24.956 1.00 74.38 140 SER A O 1
ATOM 1156 N N . LYS A 1 141 ? -24.449 0.349 23.001 1.00 73.56 141 LYS A N 1
ATOM 1157 C CA . LYS A 1 141 ? -25.914 0.134 22.993 1.00 73.56 141 LYS A CA 1
ATOM 1158 C C . LYS A 1 141 ? -26.374 -0.910 24.016 1.00 73.56 141 LYS A C 1
ATOM 1160 O O . LYS A 1 141 ? -27.499 -0.844 24.498 1.00 73.56 141 LYS A O 1
ATOM 1165 N N . ASN A 1 142 ? -25.520 -1.884 24.332 1.00 64.06 142 ASN A N 1
ATOM 1166 C CA . ASN A 1 142 ? -25.845 -2.975 25.254 1.00 64.06 142 ASN A CA 1
ATOM 1167 C C . ASN A 1 142 ? -25.561 -2.632 26.728 1.00 64.06 142 ASN A C 1
ATOM 1169 O O . ASN A 1 142 ? -26.065 -3.324 27.616 1.00 64.06 142 ASN A O 1
ATOM 1173 N N . SER A 1 143 ? -24.767 -1.593 27.007 1.00 59.53 143 SER A N 1
ATOM 1174 C CA . SER A 1 143 ? -24.452 -1.149 28.372 1.00 59.53 143 SER A CA 1
ATOM 1175 C C . SER A 1 143 ? -25.562 -0.308 29.024 1.00 59.53 143 SER A C 1
ATOM 1177 O O . SER A 1 143 ? -25.599 -0.218 30.250 1.00 59.53 143 SER A O 1
ATOM 1179 N N . ASP A 1 144 ? -26.532 0.194 28.250 1.00 56.44 144 ASP A N 1
ATOM 1180 C CA . ASP A 1 144 ? -27.685 0.986 28.725 1.00 56.44 144 ASP A CA 1
ATOM 1181 C C . ASP A 1 144 ? -28.781 0.172 29.454 1.00 56.44 144 ASP A C 1
ATOM 1183 O O . ASP A 1 144 ? -29.811 0.707 29.878 1.00 56.44 144 ASP A O 1
ATOM 1187 N N . VAL A 1 145 ? -28.584 -1.136 29.669 1.00 59.09 145 VAL A N 1
ATOM 1188 C CA . VAL A 1 145 ? -29.509 -1.967 30.460 1.00 59.09 145 VAL A CA 1
ATOM 1189 C C . VAL A 1 145 ? -29.298 -1.693 31.957 1.00 59.09 145 VAL A C 1
ATOM 1191 O O . VAL A 1 145 ? -28.610 -2.423 32.672 1.00 59.09 145 VAL A O 1
ATOM 1194 N N . SER A 1 146 ? -29.926 -0.616 32.432 1.00 56.09 146 SER A N 1
ATOM 1195 C CA . SER A 1 146 ? -29.882 -0.064 33.799 1.00 56.09 146 SER A CA 1
ATOM 1196 C C . SER A 1 146 ? -30.032 -1.090 34.941 1.00 56.09 146 SER A C 1
ATOM 1198 O O . SER A 1 146 ? -29.478 -0.893 36.022 1.00 56.09 146 SER A O 1
ATOM 1200 N N . SER A 1 147 ? -30.720 -2.216 34.726 1.00 56.22 147 SER A N 1
ATOM 1201 C CA . SER A 1 147 ? -30.887 -3.258 35.750 1.00 56.22 147 SER A CA 1
ATOM 1202 C C . SER A 1 147 ? -29.628 -4.099 35.994 1.00 56.22 147 SER A C 1
ATOM 1204 O O . SER A 1 147 ? -29.451 -4.618 37.096 1.00 56.22 147 SER A O 1
ATOM 1206 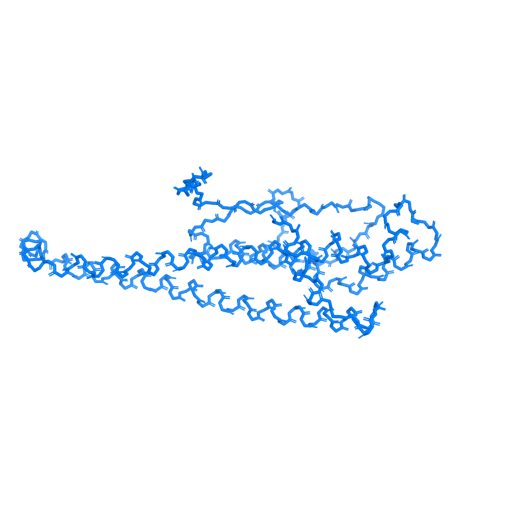N N . LYS A 1 148 ? -28.731 -4.220 35.006 1.00 59.53 148 LYS A N 1
ATOM 1207 C CA . LYS A 1 148 ? -27.512 -5.038 35.108 1.00 59.53 148 LYS A CA 1
ATOM 1208 C C . LYS A 1 148 ? -26.392 -4.309 35.858 1.00 59.53 148 LYS A C 1
ATOM 1210 O O . LYS A 1 148 ? -25.688 -4.924 36.657 1.00 59.53 148 LYS A O 1
ATOM 1215 N N . SER A 1 149 ? -26.284 -2.989 35.683 1.00 59.16 149 SER A N 1
ATOM 1216 C CA . SER A 1 149 ? -25.230 -2.184 36.318 1.00 59.16 149 SER A CA 1
ATOM 1217 C C . SER A 1 149 ? -25.391 -2.067 37.839 1.00 59.16 149 SER A C 1
ATOM 1219 O O . SER A 1 149 ? -24.397 -2.100 38.563 1.00 59.16 149 SER A O 1
ATOM 1221 N N . VAL A 1 150 ? -26.633 -2.011 38.341 1.00 60.41 150 VAL A N 1
ATOM 1222 C CA . VAL A 1 150 ? -26.940 -1.937 39.783 1.00 60.41 150 VAL A CA 1
ATOM 1223 C C . VAL A 1 150 ? -26.592 -3.240 40.511 1.00 60.41 150 VAL A C 1
ATOM 1225 O O . VAL A 1 150 ? -26.201 -3.213 41.679 1.00 60.41 150 VAL A O 1
ATOM 1228 N N . VAL A 1 151 ? -26.727 -4.386 39.837 1.00 61.19 151 VAL A N 1
ATOM 1229 C CA . VAL A 1 151 ? -26.377 -5.700 40.399 1.00 61.19 151 VAL A CA 1
ATOM 1230 C C . VAL A 1 151 ? -24.859 -5.898 40.415 1.00 61.19 151 VAL A C 1
ATOM 1232 O O . VAL A 1 151 ? -24.320 -6.300 41.442 1.00 61.19 151 VAL A O 1
ATOM 1235 N N . GLU A 1 152 ? -24.154 -5.545 39.336 1.00 60.50 152 GLU A N 1
ATOM 1236 C CA . GLU A 1 152 ? -22.683 -5.623 39.274 1.00 60.50 152 GLU A CA 1
ATOM 1237 C C . GLU A 1 152 ? -21.994 -4.711 40.296 1.00 60.50 152 GLU A C 1
ATOM 1239 O O . GLU A 1 152 ? -21.072 -5.154 40.972 1.00 60.50 152 GLU A O 1
ATOM 1244 N N . ALA A 1 153 ? -22.474 -3.478 40.491 1.00 61.12 153 ALA A N 1
ATOM 1245 C CA . ALA A 1 153 ? -21.882 -2.539 41.451 1.00 61.12 153 ALA A CA 1
ATOM 1246 C C . ALA A 1 153 ? -22.017 -2.981 42.924 1.00 61.12 153 ALA A C 1
ATOM 1248 O O . ALA A 1 153 ? -21.281 -2.506 43.787 1.00 61.12 153 ALA A O 1
ATOM 1249 N N . ARG A 1 154 ? -22.963 -3.881 43.230 1.00 68.44 154 ARG A N 1
ATOM 1250 C CA . ARG A 1 154 ? -23.112 -4.486 44.565 1.00 68.44 154 ARG A CA 1
ATOM 1251 C C . ARG A 1 154 ? -22.162 -5.660 44.799 1.00 68.44 154 ARG A C 1
ATOM 1253 O O . ARG A 1 154 ? -21.874 -5.964 45.951 1.00 68.44 154 ARG A O 1
ATOM 1260 N N . LEU A 1 155 ? -21.722 -6.318 43.729 1.00 76.88 155 LEU A N 1
ATOM 1261 C CA . LEU A 1 155 ? -20.783 -7.441 43.767 1.00 76.88 155 LEU A CA 1
ATOM 1262 C C . LEU A 1 155 ? -19.329 -6.955 43.721 1.00 76.88 155 LEU A C 1
ATOM 1264 O O . LEU A 1 155 ? -18.489 -7.511 44.422 1.00 76.88 155 LEU A O 1
ATOM 1268 N N . ASP A 1 156 ? -19.054 -5.904 42.945 1.00 79.50 156 ASP A N 1
ATOM 1269 C CA . ASP A 1 156 ? -17.734 -5.288 42.822 1.00 79.50 156 ASP A CA 1
ATOM 1270 C C . ASP A 1 156 ? -17.845 -3.748 42.710 1.00 79.50 156 ASP A C 1
ATOM 1272 O O . ASP A 1 156 ? -18.288 -3.223 41.681 1.00 79.50 156 ASP A O 1
ATOM 1276 N N . PRO A 1 157 ? -17.415 -2.998 43.744 1.00 77.00 157 PRO A N 1
ATOM 1277 C CA . PRO A 1 157 ? -17.403 -1.534 43.739 1.00 77.00 157 PRO A CA 1
ATOM 1278 C C . PRO A 1 157 ? -16.540 -0.900 42.636 1.00 77.00 157 PRO A C 1
ATOM 1280 O O . PRO A 1 157 ? -16.719 0.283 42.339 1.00 77.00 157 PRO A O 1
ATOM 1283 N N . TYR A 1 158 ? -15.604 -1.644 42.038 1.00 80.94 158 TYR A N 1
ATOM 1284 C CA . TYR A 1 158 ? -14.707 -1.154 40.987 1.00 80.94 158 TYR A CA 1
ATOM 1285 C C . TYR A 1 158 ? -15.178 -1.495 39.568 1.00 80.94 158 TYR A C 1
ATOM 1287 O O . TYR A 1 158 ? -14.663 -0.924 38.605 1.00 80.94 158 TYR A O 1
ATOM 1295 N N . ALA A 1 159 ? -16.221 -2.317 39.420 1.00 80.69 159 ALA A N 1
ATOM 1296 C CA . ALA A 1 159 ? -16.691 -2.801 38.122 1.00 80.69 159 ALA A CA 1
ATOM 1297 C C . ALA A 1 159 ? -17.122 -1.693 37.144 1.00 80.69 159 ALA A C 1
ATOM 1299 O O . ALA A 1 159 ? -17.088 -1.885 35.929 1.00 80.69 159 ALA A O 1
ATOM 1300 N N . SER A 1 160 ? -17.579 -0.532 37.622 1.00 78.12 160 SER A N 1
ATOM 1301 C CA . SER A 1 160 ? -17.910 0.606 36.746 1.00 78.12 160 SER A CA 1
ATOM 1302 C C . SER A 1 160 ? -16.658 1.302 36.206 1.00 78.12 160 SER A C 1
ATOM 1304 O O . SER A 1 160 ? -16.581 1.589 35.012 1.00 78.12 160 SER A O 1
ATOM 1306 N N . ARG A 1 161 ? -15.660 1.530 37.068 1.00 82.56 161 ARG A N 1
ATOM 1307 C CA . ARG A 1 161 ? -14.381 2.150 36.702 1.00 82.56 161 ARG A CA 1
ATOM 1308 C C . ARG A 1 161 ? -13.607 1.273 35.726 1.00 82.56 161 ARG A C 1
ATOM 1310 O O . ARG A 1 161 ? -13.078 1.783 34.743 1.00 82.56 161 ARG A O 1
ATOM 1317 N N . ASP A 1 162 ? -13.552 -0.026 35.993 1.00 85.56 162 ASP A N 1
ATOM 1318 C CA . ASP A 1 162 ? -12.760 -0.953 35.190 1.00 85.56 162 ASP A CA 1
ATOM 1319 C C . ASP A 1 162 ? -13.375 -1.122 33.786 1.00 85.56 162 ASP A C 1
ATOM 1321 O O . ASP A 1 162 ? -12.647 -1.072 32.796 1.00 85.56 162 ASP A O 1
ATOM 1325 N N . ARG A 1 163 ? -14.715 -1.149 33.671 1.00 82.50 163 ARG A N 1
ATOM 1326 C CA . ARG A 1 163 ? -15.419 -1.083 32.373 1.00 82.50 163 ARG A CA 1
ATOM 1327 C C . ARG A 1 163 ? -15.118 0.195 31.599 1.00 82.50 163 ARG A C 1
ATOM 1329 O O . ARG A 1 163 ? -14.832 0.139 30.408 1.00 82.50 163 ARG A O 1
ATOM 1336 N N . GLN A 1 164 ? -15.156 1.346 32.268 1.00 83.81 164 GLN A N 1
ATOM 1337 C CA . GLN A 1 164 ? -14.843 2.620 31.623 1.00 83.81 164 GLN A CA 1
ATOM 1338 C C . GLN A 1 164 ? -13.384 2.663 31.140 1.00 83.81 164 GLN A C 1
ATOM 1340 O O . GLN A 1 164 ? -13.096 3.186 30.064 1.00 83.81 164 GLN A O 1
ATOM 1345 N N . ALA A 1 165 ? -12.452 2.106 31.918 1.00 86.94 165 ALA A N 1
ATOM 1346 C CA . ALA A 1 165 ? -11.051 1.997 31.525 1.00 86.94 165 ALA A CA 1
ATOM 1347 C C . ALA A 1 165 ? -10.870 1.089 30.297 1.00 86.94 165 ALA A C 1
ATOM 1349 O O . ALA A 1 165 ? -10.130 1.450 29.379 1.00 86.94 165 ALA A O 1
ATOM 1350 N N . GLU A 1 166 ? -11.575 -0.043 30.247 1.00 87.25 166 GLU A N 1
ATOM 1351 C CA . GLU A 1 166 ? -11.570 -0.955 29.101 1.00 87.25 166 GLU A CA 1
ATOM 1352 C C . GLU A 1 166 ? -12.135 -0.287 27.838 1.00 87.25 166 GLU A C 1
ATOM 1354 O O . GLU A 1 166 ? -11.492 -0.314 26.786 1.00 87.25 166 GLU A O 1
ATOM 1359 N N . GLU A 1 167 ? -13.292 0.376 27.936 1.00 87.00 167 GLU A N 1
ATOM 1360 C CA . GLU A 1 167 ? -13.883 1.122 26.818 1.00 87.00 167 GLU A CA 1
ATOM 1361 C C . GLU A 1 167 ? -12.916 2.188 26.290 1.00 87.00 167 GLU A C 1
ATOM 1363 O O . GLU A 1 167 ? -12.642 2.237 25.087 1.00 87.00 167 GLU A O 1
ATOM 1368 N N . ASN A 1 168 ? -12.324 2.987 27.183 1.00 88.62 168 ASN A N 1
ATOM 1369 C CA . ASN A 1 168 ? -11.331 3.996 26.815 1.00 88.62 168 ASN A CA 1
ATOM 1370 C C . ASN A 1 168 ? -10.117 3.378 26.102 1.00 88.62 168 ASN A C 1
ATOM 1372 O O . ASN A 1 168 ? -9.641 3.933 25.110 1.00 88.62 168 ASN A O 1
ATOM 1376 N N . SER A 1 169 ? -9.627 2.224 26.571 1.00 92.38 169 SER A N 1
ATOM 1377 C CA . SER A 1 169 ? -8.518 1.508 25.930 1.00 92.38 169 SER A CA 1
ATOM 1378 C C . SER A 1 169 ? -8.863 1.115 24.493 1.00 92.38 169 SER A C 1
ATOM 1380 O O . SER A 1 169 ? -8.099 1.403 23.571 1.00 92.38 169 SER A O 1
ATOM 1382 N N . ARG A 1 170 ? -10.050 0.541 24.271 1.00 92.56 170 ARG A N 1
ATOM 1383 C CA . ARG A 1 170 ? -10.494 0.122 22.933 1.00 92.56 170 ARG A CA 1
ATOM 1384 C C . ARG A 1 170 ? -10.676 1.309 21.977 1.00 92.56 170 ARG A C 1
ATOM 1386 O O . ARG A 1 170 ? -10.301 1.216 20.807 1.00 92.56 170 ARG A O 1
ATOM 1393 N N . TYR A 1 171 ? -11.191 2.446 22.457 1.00 94.38 171 TYR A N 1
ATOM 1394 C CA . TYR A 1 171 ? -11.248 3.681 21.660 1.00 94.38 171 TYR A CA 1
ATOM 1395 C C . TYR A 1 171 ? -9.848 4.204 21.302 1.00 94.38 171 TYR A C 1
ATOM 1397 O O . TYR A 1 171 ? -9.625 4.644 20.171 1.00 94.38 171 TYR A O 1
ATOM 1405 N N . ASN A 1 172 ? -8.885 4.129 22.225 1.00 95.56 172 ASN A N 1
ATOM 1406 C CA . ASN A 1 172 ? -7.499 4.527 21.964 1.00 95.56 172 ASN A CA 1
ATOM 1407 C C . ASN A 1 172 ? -6.830 3.641 20.904 1.00 95.56 172 ASN A C 1
ATOM 1409 O O . ASN A 1 172 ? -6.141 4.157 20.019 1.00 95.56 172 ASN A O 1
ATOM 1413 N N . GLU A 1 173 ? -7.062 2.328 20.948 1.00 95.88 173 GLU A N 1
ATOM 1414 C CA . GLU A 1 173 ? -6.598 1.395 19.917 1.00 95.88 173 GLU A CA 1
ATOM 1415 C C . GLU A 1 173 ? -7.190 1.741 18.547 1.00 95.88 173 GLU A C 1
ATOM 1417 O O . GLU A 1 173 ? -6.442 1.922 17.584 1.00 95.88 173 GLU A O 1
ATOM 1422 N N . LEU A 1 174 ? -8.514 1.923 18.459 1.00 97.44 174 LEU A N 1
ATOM 1423 C CA . LEU A 1 174 ? -9.188 2.314 17.216 1.00 97.44 174 LEU A CA 1
ATOM 1424 C C . LEU A 1 174 ? -8.604 3.609 16.633 1.00 97.44 174 LEU A C 1
ATOM 1426 O O . LEU A 1 174 ? -8.302 3.680 15.438 1.00 97.44 174 LEU A O 1
ATOM 1430 N N . ASN A 1 175 ? -8.414 4.629 17.471 1.00 97.81 175 ASN A N 1
ATOM 1431 C CA . ASN A 1 175 ? -7.856 5.912 17.050 1.00 97.81 175 ASN A CA 1
ATOM 1432 C C . ASN A 1 175 ? -6.414 5.773 16.548 1.00 97.81 175 ASN A C 1
ATOM 1434 O O . ASN A 1 175 ? -6.050 6.383 15.538 1.00 97.81 175 ASN A O 1
ATOM 1438 N N . SER A 1 176 ? -5.613 4.932 17.204 1.00 97.50 176 SER A N 1
ATOM 1439 C CA . SER A 1 176 ? -4.236 4.637 16.798 1.00 97.50 176 SER A CA 1
ATOM 1440 C C . SER A 1 176 ? -4.191 3.962 15.425 1.00 97.50 176 SER A C 1
ATOM 1442 O O . SER A 1 176 ? -3.428 4.387 14.554 1.00 97.50 176 SER A O 1
ATOM 1444 N N . VAL A 1 177 ? -5.070 2.983 15.181 1.00 98.19 177 VAL A N 1
ATOM 1445 C CA . VAL A 1 177 ? -5.199 2.312 13.877 1.00 98.19 177 VAL A CA 1
ATOM 1446 C C . VAL A 1 177 ? -5.649 3.300 12.794 1.00 98.19 177 VAL A C 1
ATOM 1448 O O . VAL A 1 177 ? -5.027 3.379 11.734 1.00 98.19 177 VAL A O 1
ATOM 1451 N N . LYS A 1 178 ? -6.681 4.117 13.054 1.00 98.50 178 LYS A N 1
ATOM 1452 C CA . LYS A 1 178 ? -7.171 5.136 12.104 1.00 98.50 178 LYS A CA 1
ATOM 1453 C C . LYS A 1 178 ? -6.086 6.148 11.732 1.00 98.50 178 LYS A C 1
ATOM 1455 O O . LYS A 1 178 ? -5.929 6.488 10.554 1.00 98.50 178 LYS A O 1
ATOM 1460 N N . LEU A 1 179 ? -5.308 6.606 12.712 1.00 98.44 179 LEU A N 1
ATOM 1461 C CA . LEU A 1 179 ? -4.177 7.499 12.475 1.00 98.44 179 LEU A CA 1
ATOM 1462 C C . LEU A 1 179 ? -3.099 6.821 11.620 1.00 98.44 179 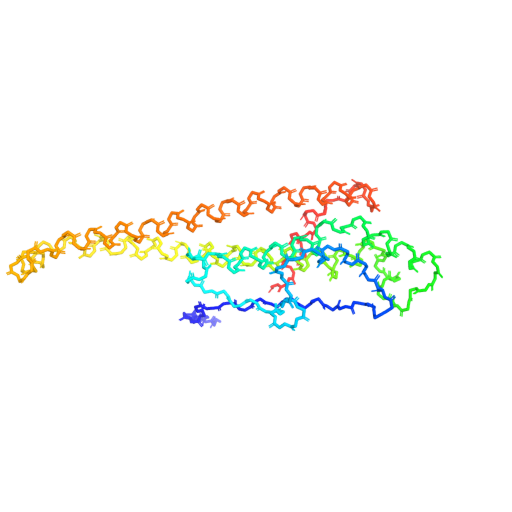LEU A C 1
ATOM 1464 O O . LEU A 1 179 ? -2.612 7.419 10.657 1.00 98.44 179 LEU A O 1
ATOM 1468 N N . TRP A 1 180 ? -2.765 5.566 11.926 1.00 98.38 180 TRP A N 1
ATOM 1469 C CA . TRP A 1 180 ? -1.806 4.782 11.153 1.00 98.38 180 TRP A CA 1
ATOM 1470 C C . TRP A 1 180 ? -2.237 4.619 9.686 1.00 98.38 180 TRP A C 1
ATOM 1472 O O . TRP A 1 180 ? -1.429 4.858 8.783 1.00 98.38 180 TRP A O 1
ATOM 1482 N N . ILE A 1 181 ? -3.514 4.306 9.429 1.00 98.62 181 ILE A N 1
ATOM 1483 C CA . ILE A 1 181 ? -4.082 4.198 8.073 1.00 98.62 181 ILE A CA 1
ATOM 1484 C C . ILE A 1 181 ? -3.950 5.532 7.335 1.00 98.62 181 ILE A C 1
ATOM 1486 O O . ILE A 1 181 ? -3.442 5.576 6.213 1.00 98.62 181 ILE A O 1
ATOM 1490 N N . LYS A 1 182 ? -4.376 6.636 7.964 1.00 98.56 182 LYS A N 1
ATOM 1491 C CA . LYS A 1 182 ? -4.318 7.979 7.369 1.00 98.56 182 LYS A CA 1
ATOM 1492 C C . LYS A 1 182 ? -2.888 8.361 6.980 1.00 98.56 182 LYS A C 1
ATOM 1494 O O . LYS A 1 182 ? -2.664 8.867 5.878 1.00 98.56 182 LYS A O 1
ATOM 1499 N N . ASN A 1 183 ? -1.926 8.094 7.861 1.00 98.38 183 ASN A N 1
ATOM 1500 C CA . ASN A 1 183 ?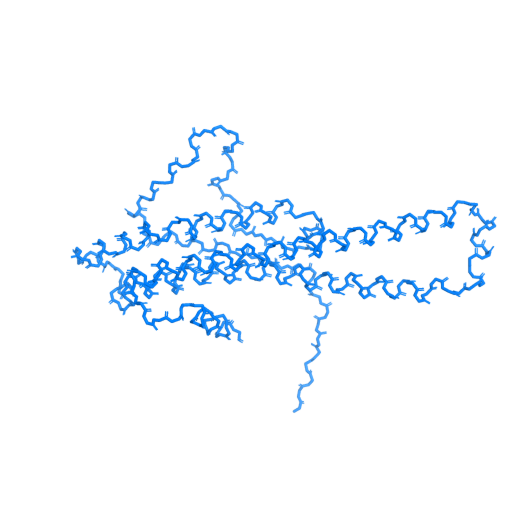 -0.515 8.378 7.613 1.00 98.38 183 ASN A CA 1
ATOM 1501 C C . ASN A 1 183 ? 0.025 7.548 6.446 1.00 98.38 183 ASN A C 1
ATOM 1503 O O . ASN A 1 183 ? 0.640 8.107 5.538 1.00 98.38 183 ASN A O 1
ATOM 1507 N N . ASN A 1 184 ? -0.261 6.246 6.411 1.00 98.31 184 ASN A N 1
ATOM 1508 C CA . ASN A 1 184 ? 0.191 5.390 5.317 1.00 98.31 184 ASN A CA 1
ATOM 1509 C C . ASN A 1 184 ? -0.460 5.762 3.980 1.00 98.31 184 ASN A C 1
ATOM 1511 O O . ASN A 1 184 ? 0.246 5.845 2.983 1.00 98.31 184 ASN A O 1
ATOM 1515 N N . LYS A 1 185 ? -1.753 6.110 3.943 1.00 98.25 185 LYS A N 1
ATOM 1516 C CA . LYS A 1 185 ? -2.397 6.634 2.723 1.00 98.25 185 LYS A CA 1
ATOM 1517 C C . LYS A 1 185 ? -1.713 7.902 2.205 1.00 98.25 185 LYS A C 1
ATOM 1519 O O . LYS A 1 185 ? -1.533 8.055 0.997 1.00 98.25 185 LYS A O 1
ATOM 1524 N N . LYS A 1 186 ? -1.299 8.800 3.106 1.00 98.50 186 LYS A N 1
ATOM 1525 C CA . LYS A 1 186 ? -0.539 10.003 2.740 1.00 98.50 186 LYS A CA 1
ATOM 1526 C C . LYS A 1 186 ? 0.838 9.650 2.169 1.00 98.50 186 LYS A C 1
ATOM 1528 O O . LYS A 1 186 ? 1.206 10.203 1.137 1.00 98.50 186 LYS A O 1
ATOM 1533 N N . ILE A 1 187 ? 1.565 8.729 2.804 1.00 97.81 187 ILE A N 1
ATOM 1534 C CA . ILE A 1 187 ? 2.872 8.250 2.323 1.00 97.81 187 ILE A CA 1
ATOM 1535 C C . ILE A 1 187 ? 2.735 7.628 0.930 1.00 97.81 187 ILE A C 1
ATOM 1537 O O . ILE A 1 187 ? 3.455 8.023 0.019 1.00 97.81 187 ILE A O 1
ATOM 1541 N N . GLU A 1 188 ? 1.773 6.724 0.727 1.00 97.62 188 GLU A N 1
ATOM 1542 C CA . GLU A 1 188 ? 1.562 6.084 -0.577 1.00 97.62 188 GLU A CA 1
ATOM 1543 C C . GLU A 1 188 ? 1.186 7.094 -1.667 1.00 97.62 188 GLU A C 1
ATOM 1545 O O . GLU A 1 188 ? 1.621 6.951 -2.804 1.00 97.62 188 GLU A O 1
ATOM 1550 N N . SER A 1 189 ? 0.419 8.138 -1.340 1.00 97.31 189 SER A N 1
ATOM 1551 C CA . SER A 1 189 ? 0.124 9.219 -2.290 1.00 97.31 189 SER A CA 1
ATOM 1552 C C . SER A 1 189 ? 1.396 9.954 -2.728 1.00 97.31 189 SER A C 1
ATOM 1554 O O . SER A 1 189 ? 1.615 10.149 -3.923 1.00 97.31 189 SER A O 1
ATOM 1556 N N . ILE A 1 190 ? 2.274 10.298 -1.779 1.00 97.81 190 ILE A N 1
ATOM 1557 C CA . ILE A 1 190 ? 3.558 10.951 -2.073 1.00 97.81 190 ILE A CA 1
ATOM 1558 C C . ILE A 1 190 ? 4.420 10.051 -2.962 1.00 97.81 190 ILE A C 1
ATOM 1560 O O . ILE A 1 190 ? 4.858 10.494 -4.020 1.00 97.81 190 ILE A O 1
ATOM 1564 N N . LEU A 1 191 ? 4.599 8.782 -2.582 1.00 96.94 191 LEU A N 1
ATOM 1565 C CA . LEU A 1 191 ? 5.421 7.833 -3.337 1.00 96.94 191 LEU A CA 1
ATOM 1566 C C . LEU A 1 191 ? 4.907 7.635 -4.764 1.00 96.94 191 LEU A C 1
ATOM 1568 O O . LEU A 1 191 ? 5.688 7.706 -5.709 1.00 96.94 191 LEU A O 1
ATOM 1572 N N . LYS A 1 192 ? 3.592 7.464 -4.941 1.00 96.25 192 LYS A N 1
ATOM 1573 C CA . LYS A 1 192 ? 2.982 7.314 -6.269 1.00 96.25 192 LYS A CA 1
ATOM 1574 C C . LYS A 1 192 ? 3.179 8.552 -7.135 1.00 96.25 192 LYS A C 1
ATOM 1576 O O . LYS A 1 192 ? 3.474 8.411 -8.319 1.00 96.25 192 LYS A O 1
ATOM 1581 N N . ASN A 1 193 ? 3.062 9.750 -6.562 1.00 96.81 193 ASN A N 1
ATOM 1582 C CA . ASN A 1 193 ? 3.299 10.996 -7.290 1.00 96.81 193 ASN A CA 1
ATOM 1583 C C . ASN A 1 193 ? 4.770 11.135 -7.699 1.00 96.81 193 ASN A C 1
ATOM 1585 O O . ASN A 1 193 ? 5.052 11.378 -8.870 1.00 96.81 193 ASN A O 1
ATOM 1589 N N . THR A 1 194 ? 5.705 10.897 -6.777 1.00 97.19 194 THR A N 1
ATOM 1590 C CA . THR A 1 194 ? 7.146 10.926 -7.068 1.00 97.19 194 THR A CA 1
ATOM 1591 C C . THR A 1 194 ? 7.529 9.890 -8.126 1.00 97.19 194 THR A C 1
ATOM 1593 O O . THR A 1 194 ? 8.247 10.197 -9.077 1.00 97.19 194 THR A O 1
ATOM 1596 N N . ALA A 1 195 ? 7.013 8.667 -8.018 1.00 97.00 195 ALA A N 1
ATOM 1597 C CA . ALA A 1 195 ? 7.225 7.631 -9.018 1.00 97.00 195 ALA A CA 1
ATOM 1598 C C . ALA A 1 195 ? 6.641 8.026 -10.379 1.00 97.00 195 ALA A C 1
ATOM 1600 O O . ALA A 1 195 ? 7.310 7.865 -11.397 1.00 97.00 195 ALA A O 1
ATOM 1601 N N . ASN A 1 196 ? 5.429 8.589 -10.412 1.00 96.81 196 ASN A N 1
ATOM 1602 C CA . ASN A 1 196 ? 4.798 9.074 -11.637 1.00 96.81 196 ASN A CA 1
ATOM 1603 C C . ASN A 1 196 ? 5.647 10.158 -12.318 1.00 96.81 196 ASN A C 1
ATOM 1605 O O . ASN A 1 196 ? 5.843 10.109 -13.529 1.00 96.81 196 ASN A O 1
ATOM 1609 N N . GLU A 1 197 ? 6.216 11.096 -11.559 1.00 96.81 197 GLU A N 1
ATOM 1610 C CA . GLU A 1 197 ? 7.146 12.098 -12.093 1.00 96.81 197 GLU A CA 1
ATOM 1611 C C . GLU A 1 197 ? 8.394 11.456 -12.711 1.00 96.81 197 GLU A C 1
ATOM 1613 O O . GLU A 1 197 ? 8.771 11.790 -13.837 1.00 96.81 197 GLU A O 1
ATOM 1618 N N . ILE A 1 198 ? 9.012 10.495 -12.016 1.00 97.00 198 ILE A N 1
ATOM 1619 C CA . ILE A 1 198 ? 10.191 9.777 -12.520 1.00 97.00 198 ILE A CA 1
ATOM 1620 C C . ILE A 1 198 ? 9.849 8.994 -13.794 1.00 97.00 198 ILE A C 1
ATOM 1622 O O . ILE A 1 198 ? 10.604 9.040 -14.766 1.00 97.00 198 ILE A O 1
ATOM 1626 N N . LEU A 1 199 ? 8.716 8.294 -13.813 1.00 97.12 199 LEU A N 1
ATOM 1627 C CA . LEU A 1 199 ? 8.266 7.505 -14.958 1.00 97.12 199 LEU A CA 1
ATOM 1628 C C . LEU A 1 199 ? 7.963 8.397 -16.161 1.00 97.12 199 LEU A C 1
ATOM 1630 O O . LEU A 1 199 ? 8.406 8.093 -17.264 1.00 97.12 199 LEU A O 1
ATOM 1634 N N . ARG A 1 200 ? 7.311 9.547 -15.967 1.00 96.38 200 ARG A N 1
ATOM 1635 C CA . ARG A 1 200 ? 7.086 10.518 -17.049 1.00 96.38 200 ARG A CA 1
ATOM 1636 C C . ARG A 1 200 ? 8.390 11.045 -17.649 1.00 96.38 200 ARG A C 1
ATOM 1638 O O . ARG A 1 200 ? 8.440 11.304 -18.844 1.00 96.38 200 ARG A O 1
ATOM 1645 N N . GLN A 1 201 ? 9.448 11.171 -16.848 1.00 95.88 201 GLN A N 1
ATOM 1646 C CA . GLN A 1 201 ? 10.768 11.603 -17.323 1.00 95.88 201 GLN A CA 1
ATOM 1647 C C . GLN A 1 201 ? 11.563 10.489 -18.021 1.00 95.88 201 GLN A C 1
ATOM 1649 O O . GLN A 1 201 ? 12.363 10.772 -18.909 1.00 95.88 201 GLN A O 1
ATOM 1654 N N . ARG A 1 202 ? 11.418 9.232 -17.583 1.00 95.31 202 ARG A N 1
ATOM 1655 C CA . ARG A 1 202 ? 12.276 8.107 -18.012 1.00 95.31 202 ARG A CA 1
ATOM 1656 C C . ARG A 1 202 ? 11.626 7.154 -19.012 1.00 95.31 202 ARG A C 1
ATOM 1658 O O . ARG A 1 202 ? 12.335 6.366 -19.639 1.00 95.31 202 ARG A O 1
ATOM 1665 N N . CYS A 1 203 ? 10.308 7.213 -19.126 1.00 94.56 203 CYS A N 1
ATOM 1666 C CA . CYS A 1 203 ? 9.496 6.354 -19.969 1.00 94.56 203 CYS A CA 1
ATOM 1667 C C . CYS A 1 203 ? 8.759 7.206 -21.006 1.00 94.56 203 CYS A C 1
ATOM 1669 O O . CYS A 1 203 ? 9.337 7.570 -22.023 1.00 94.56 203 CYS A O 1
ATOM 1671 N N . ASP A 1 204 ? 7.507 7.550 -20.731 1.00 93.81 204 ASP A N 1
ATOM 1672 C CA . ASP A 1 204 ? 6.641 8.372 -21.577 1.00 93.81 204 ASP A CA 1
ATOM 1673 C C . ASP A 1 204 ? 5.979 9.469 -20.737 1.00 93.81 204 ASP A C 1
ATOM 1675 O O . ASP A 1 204 ? 5.282 9.180 -19.758 1.00 93.81 204 ASP A O 1
ATOM 1679 N N . GLN A 1 205 ? 6.187 10.721 -21.144 1.00 93.75 205 GLN A N 1
ATOM 1680 C CA . GLN A 1 205 ? 5.706 11.928 -20.476 1.00 93.75 205 GLN A CA 1
ATOM 1681 C C . GLN A 1 205 ? 4.182 12.107 -20.554 1.00 93.75 205 GLN A C 1
ATOM 1683 O O . GLN A 1 205 ? 3.609 12.803 -19.707 1.00 93.75 205 GLN A O 1
ATOM 1688 N N . ASN A 1 206 ? 3.524 11.497 -21.539 1.00 94.31 206 ASN A N 1
ATOM 1689 C CA . ASN A 1 206 ? 2.087 11.647 -21.781 1.00 94.31 206 ASN A CA 1
ATOM 1690 C C . ASN A 1 206 ? 1.251 10.533 -21.139 1.00 94.31 206 ASN A C 1
ATOM 1692 O O . ASN A 1 206 ? 0.024 10.607 -21.130 1.00 94.31 206 ASN A O 1
ATOM 1696 N N . THR A 1 207 ? 1.901 9.513 -20.579 1.00 94.56 207 THR A N 1
ATOM 1697 C CA . THR A 1 207 ? 1.221 8.434 -19.868 1.00 94.56 207 THR A CA 1
ATOM 1698 C C . THR A 1 207 ? 0.858 8.856 -18.439 1.00 94.56 207 THR A C 1
ATOM 1700 O O . THR A 1 207 ? 1.693 9.370 -17.693 1.00 94.56 207 THR A O 1
ATOM 1703 N N . ASP A 1 208 ? -0.376 8.549 -18.030 1.00 94.19 208 ASP A N 1
ATOM 1704 C CA . ASP A 1 208 ? -0.802 8.547 -16.627 1.00 94.19 208 ASP A CA 1
ATOM 1705 C C . ASP A 1 208 ? -0.528 7.171 -15.994 1.00 94.19 208 ASP A C 1
ATOM 1707 O O . ASP A 1 208 ? -1.285 6.208 -16.170 1.00 94.19 208 ASP A O 1
ATOM 1711 N N . TYR A 1 209 ? 0.585 7.063 -15.266 1.00 95.69 209 TYR A N 1
ATOM 1712 C CA . TYR A 1 209 ? 0.999 5.805 -14.640 1.00 95.69 209 TYR A CA 1
ATOM 1713 C C . TYR A 1 209 ? 0.171 5.450 -13.407 1.00 95.69 209 TYR A C 1
ATOM 1715 O O . TYR A 1 209 ? 0.132 4.278 -13.028 1.00 95.69 209 TYR A O 1
ATOM 1723 N N . ILE A 1 210 ? -0.498 6.427 -12.791 1.00 95.06 210 ILE A N 1
ATOM 1724 C CA . ILE A 1 210 ? -1.360 6.199 -11.631 1.00 95.06 210 ILE A CA 1
ATOM 1725 C C . ILE A 1 210 ? -2.662 5.553 -12.104 1.00 95.06 210 ILE A C 1
ATOM 1727 O O . ILE A 1 210 ? -3.089 4.547 -11.540 1.00 95.06 210 ILE A O 1
ATOM 1731 N N . ASN A 1 211 ? -3.264 6.061 -13.181 1.00 95.19 211 ASN A N 1
ATOM 1732 C CA . ASN A 1 211 ? -4.452 5.441 -13.763 1.00 95.19 211 ASN A CA 1
ATOM 1733 C C . ASN A 1 211 ? -4.163 4.033 -14.319 1.00 95.19 211 ASN A C 1
ATOM 1735 O O . ASN A 1 211 ? -4.953 3.104 -14.130 1.00 95.19 211 ASN A O 1
ATOM 1739 N N . LYS A 1 212 ? -2.989 3.831 -14.937 1.00 94.81 212 LYS A N 1
ATOM 1740 C CA . LYS A 1 212 ? -2.538 2.492 -15.353 1.00 94.81 212 LYS A CA 1
ATOM 1741 C C . LYS A 1 212 ? -2.393 1.532 -14.171 1.00 94.81 212 LYS A C 1
ATOM 1743 O O . LYS A 1 212 ? -2.811 0.384 -14.295 1.00 94.81 212 LYS A O 1
ATOM 1748 N N . PHE A 1 213 ? -1.888 1.993 -13.024 1.00 95.25 213 PHE A N 1
ATOM 1749 C CA . PHE A 1 213 ? -1.867 1.184 -11.802 1.00 95.25 213 PHE A CA 1
ATOM 1750 C C . PHE A 1 213 ? -3.278 0.766 -11.367 1.00 95.25 213 PHE A C 1
ATOM 1752 O O . PHE A 1 213 ? -3.498 -0.400 -11.058 1.00 95.25 213 PHE A O 1
ATOM 1759 N N . TRP A 1 214 ? -4.250 1.681 -11.366 1.00 94.38 214 TRP A N 1
ATOM 1760 C CA . TRP A 1 214 ? -5.626 1.335 -10.993 1.00 94.38 214 TRP A CA 1
ATOM 1761 C C . TRP A 1 214 ? -6.267 0.349 -11.969 1.00 94.38 214 TRP A C 1
ATOM 1763 O O . TRP A 1 214 ? -6.941 -0.584 -11.546 1.00 94.38 214 TRP A O 1
ATOM 1773 N N . THR A 1 215 ? -5.988 0.501 -13.264 1.00 94.12 215 THR A N 1
ATOM 1774 C CA . THR A 1 215 ? -6.407 -0.469 -14.285 1.00 94.12 215 THR A CA 1
ATOM 1775 C C . THR A 1 215 ? -5.781 -1.841 -14.029 1.00 94.12 215 THR A C 1
ATOM 1777 O O . THR A 1 215 ? -6.479 -2.848 -14.061 1.00 94.12 215 THR A O 1
ATOM 1780 N N . PHE A 1 216 ? -4.480 -1.888 -13.723 1.00 92.44 216 PHE A N 1
ATOM 1781 C CA . PHE A 1 216 ? -3.785 -3.118 -13.343 1.00 92.44 216 PHE A CA 1
ATOM 1782 C C . PHE A 1 216 ? -4.427 -3.769 -12.113 1.00 92.44 216 PHE A C 1
ATOM 1784 O O . PHE A 1 216 ? -4.753 -4.948 -12.162 1.00 92.44 216 PHE A O 1
ATOM 1791 N N . SER A 1 217 ? -4.643 -2.998 -11.045 1.00 90.19 217 SER A N 1
ATOM 1792 C CA . SER A 1 217 ? -5.192 -3.465 -9.766 1.00 90.19 217 SER A CA 1
ATOM 1793 C C . SER A 1 217 ? -6.598 -4.055 -9.930 1.00 90.19 217 SER A C 1
ATOM 1795 O O . SER A 1 217 ? -6.874 -5.142 -9.430 1.00 90.19 217 SER A O 1
ATOM 1797 N N . ASN A 1 218 ? -7.456 -3.399 -10.717 1.00 89.38 218 ASN A N 1
ATOM 1798 C CA . ASN A 1 218 ? -8.816 -3.872 -10.986 1.00 89.38 218 ASN A CA 1
ATOM 1799 C C . ASN A 1 218 ? -8.862 -5.169 -11.808 1.00 89.38 218 ASN A C 1
ATOM 1801 O O . ASN A 1 218 ? -9.826 -5.911 -11.687 1.00 89.38 218 ASN A O 1
ATOM 1805 N N . ASN A 1 219 ? -7.845 -5.450 -12.627 1.00 83.88 219 ASN A N 1
ATOM 1806 C CA . ASN A 1 219 ? -7.789 -6.655 -13.461 1.00 83.88 219 ASN A CA 1
ATOM 1807 C C . ASN A 1 219 ? -7.250 -7.895 -12.720 1.00 83.88 219 ASN A C 1
ATOM 1809 O O . ASN A 1 219 ? -7.176 -8.968 -13.315 1.00 83.88 219 ASN A O 1
ATOM 1813 N N . GLN A 1 220 ? -6.819 -7.758 -11.461 1.00 69.50 220 GLN A N 1
ATOM 1814 C CA . GLN A 1 220 ? -6.341 -8.874 -10.628 1.00 69.50 220 GLN A CA 1
ATOM 1815 C C . GLN A 1 220 ? -7.469 -9.539 -9.809 1.00 69.50 220 GLN A C 1
ATOM 1817 O O . GLN A 1 220 ? -7.199 -10.460 -9.035 1.00 69.50 220 GLN A O 1
ATOM 1822 N N . HIS A 1 221 ? -8.715 -9.079 -9.965 1.00 51.41 221 HIS A N 1
ATOM 1823 C CA . HIS A 1 221 ? -9.917 -9.558 -9.278 1.00 51.41 221 HIS A CA 1
ATOM 1824 C C . HIS A 1 221 ? -11.024 -9.878 -10.285 1.00 51.41 221 HIS A C 1
ATOM 1826 O O . HIS A 1 221 ? -11.809 -10.806 -9.989 1.00 51.41 221 HIS A O 1
#

Sequence (221 aa):
MAENKIEESKNEMTLDLSWKQIDPNLIFRDNYYENNDIKDISGHEQQLTLTRARCVNPTLVNSFLNILRHKSDDIIRQRLNDYEKIVNTGKSGSSEISKLGKCGYFLEKELYPNWEVRRQAIQFCENESIKMEKELENSSKNSDVSSKSVVEARLDPYASRDRQAEENSRYNELNSVKLWIKNNKKIESILKNTANEILRQRCDQNTDYINKFWTFSNNQH

Organism: Tetrapisispora phaffii (strain ATCC 24235 / CBS 4417 / NBRC 1672 / NRRL Y-8282 / UCD 70-5) (NCBI:txid1071381)

InterPro domains:
  IPR016805 Intermembrane space protein MIX23, fungal [PIRSF022603] (43-221)
  IPR019171 Intermembrane space protein MIX23 [PF09774] (55-206)
  IPR019171 Intermembrane space protein MIX23 [PTHR31905] (49-209)

Foldseek 3Di:
DDDDDPPPDDQKDKFAQPPPPVDPPPPDPPVPPPDDDPPPPPDDPSMDIDHLVCLLVVPVVVVVLVVLCVQQQVCLVVQLVVLVCCQVVVVCPDPVCVVLPSLRCSLLPRHLSSLLSLVVNLVSLVVSLVVLVVVLVVVVVVVPPVVVVVVVCVVPVCVVVVVVVVSVVSVVSSVSSVVVSVVSVVVSVVSLVSSQVVCLVSPNVPDDSVVVSVVSSVVVD

pLDDT: mean 78.99, std 20.85, range [27.05, 98.62]